Protein AF-A0A3D1N5X3-F1 (afdb_monomer)

Solvent-accessible surface area (backbone 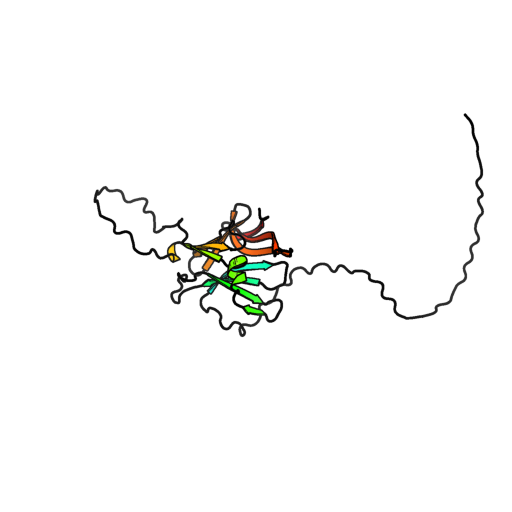atoms only — not comparable to full-atom values): 14858 Å² total; per-residue (Å²): 132,84,92,88,85,89,84,90,81,88,84,81,88,80,92,81,88,83,83,88,82,92,77,93,75,90,78,89,80,93,73,89,72,85,75,79,72,76,81,76,73,86,71,84,75,76,85,78,77,92,79,76,64,80,87,54,67,92,48,56,43,71,34,37,36,40,42,44,76,85,52,68,40,31,37,41,35,27,37,26,41,40,99,88,72,43,57,25,90,89,55,42,60,47,58,29,38,33,34,57,73,65,87,51,46,78,42,74,61,52,72,64,43,38,68,53,44,76,16,69,49,78,43,68,32,83,89,47,88,78,71,85,80,72,77,86,77,91,74,94,75,96,73,94,68,88,73,76,76,79,83,77,78,69,50,66,82,38,22,31,35,39,25,36,49,66,43,66,91,56,62,29,41,34,42,72,59,87,94,45,52,40,28,33,38,75,45,82,88,35,61,18,38,41,47,36,35,40,38,41,60,47,83,48,98,92,44,75,45,72,63,34,38,35,44,34,30,26,31,65,87,80,62,46,82,43,67,32,78,46,67,76,130

Radius of gyration: 32.37 Å; Cα contacts (8 Å, |Δi|>4): 355; chains: 1; bounding box: 48×58×120 Å

pLDDT: mean 74.4, std 23.3, range [35.66, 98.56]

Mean predicted aligned error: 16.13 Å

Nearest PDB structures (foldseek):
  1r9p-assembly1_A  TM=2.737E-01  e=3.078E+00  Haemophilus influenzae

Secondary structure (DSSP, 8-state):
------------------------------------PPPPP----PPPPTTS-TT--TTEEEEEEEEETTEEEEEEEEEEB-TTSSB-SS-SEEEEEE-TTTT--EEEPPHHHHHHTS-EEEEE-TT---S-------------------S---GGGT-EEEEETTEEEEEEEEEEETTEEEEEEEETTEEEEEEEEEEEEEEETTEEEEEEEEEEEEETTT--EEEEEE---

Structure (mmCIF, N/CA/C/O backbone):
data_AF-A0A3D1N5X3-F1
#
_entry.id   AF-A0A3D1N5X3-F1
#
loop_
_atom_site.group_PDB
_atom_site.id
_atom_site.type_symbol
_atom_site.label_atom_id
_atom_site.label_alt_id
_atom_site.label_comp_id
_atom_site.label_asym_id
_atom_site.label_entity_id
_atom_site.label_seq_id
_atom_site.pdbx_PDB_ins_code
_atom_site.Cartn_x
_atom_site.Cartn_y
_atom_site.Cartn_z
_atom_site.occupancy
_atom_site.B_iso_or_equiv
_atom_site.auth_seq_id
_atom_site.auth_comp_id
_atom_site.auth_asym_id
_atom_site.auth_atom_id
_atom_site.pdbx_PDB_model_num
ATOM 1 N N . MET A 1 1 ? -7.648 28.895 -76.133 1.00 36.69 1 MET A N 1
ATOM 2 C CA . MET A 1 1 ? -7.166 28.702 -77.516 1.00 36.69 1 MET A CA 1
ATOM 3 C C . MET A 1 1 ? -6.488 27.339 -77.589 1.00 36.69 1 MET A C 1
ATOM 5 O O . MET A 1 1 ? -5.589 27.124 -76.796 1.00 36.69 1 MET A O 1
ATOM 9 N N . LEU A 1 2 ? -7.012 26.465 -78.466 1.00 38.69 2 LEU A N 1
ATOM 10 C CA . LEU A 1 2 ? -6.364 25.403 -79.278 1.00 38.69 2 LEU A CA 1
ATOM 11 C C . LEU A 1 2 ? -5.393 24.417 -78.575 1.00 38.69 2 LEU A C 1
ATOM 13 O O . LEU A 1 2 ? -4.362 24.830 -78.066 1.00 38.69 2 LEU A O 1
ATOM 17 N N . LEU A 1 3 ? -5.775 23.134 -78.394 1.00 41.12 3 LEU A N 1
ATOM 18 C CA . LEU A 1 3 ? -5.588 21.960 -79.304 1.00 41.12 3 LEU A CA 1
ATOM 19 C C . LEU A 1 3 ? -4.092 21.610 -79.490 1.00 41.12 3 LEU A C 1
ATOM 21 O O . LEU A 1 3 ? -3.324 22.486 -79.849 1.00 41.12 3 LEU A O 1
ATOM 25 N N . GLN A 1 4 ? -3.578 20.395 -79.250 1.00 42.97 4 GLN A N 1
ATOM 26 C CA . GLN A 1 4 ? -3.820 19.059 -79.855 1.00 42.97 4 GLN A CA 1
ATOM 27 C C . GLN A 1 4 ? -3.105 17.998 -78.954 1.00 42.97 4 GLN A C 1
ATOM 29 O O . GLN A 1 4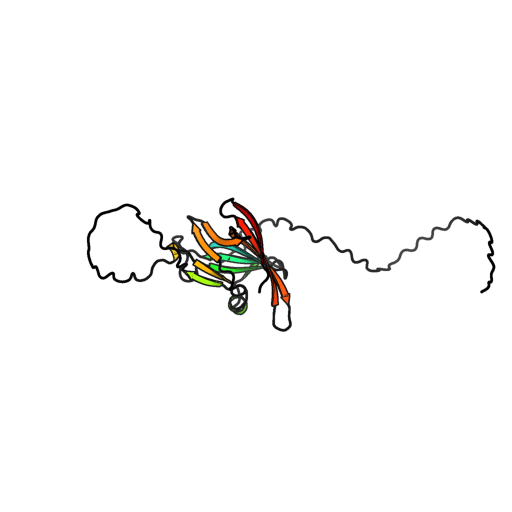 ? -2.228 18.379 -78.191 1.00 42.97 4 GLN A O 1
ATOM 34 N N . GLY A 1 5 ? -3.331 16.677 -78.913 1.00 38.16 5 GLY A N 1
ATOM 35 C CA . GLY A 1 5 ? -4.004 15.706 -79.781 1.00 38.16 5 GLY A CA 1
ATOM 36 C C . GLY A 1 5 ? -3.091 14.478 -80.037 1.00 38.16 5 GLY A C 1
ATOM 37 O O . GLY A 1 5 ? -2.009 14.646 -80.584 1.00 38.16 5 GLY A O 1
ATOM 38 N N . GLY A 1 6 ? -3.559 13.259 -79.704 1.00 40.16 6 GLY A N 1
ATOM 39 C CA . GLY A 1 6 ? -3.085 11.951 -80.228 1.00 40.16 6 GLY A CA 1
ATOM 40 C C . GLY A 1 6 ? -1.908 11.271 -79.490 1.00 40.16 6 GLY A C 1
ATOM 41 O O . GLY A 1 6 ? -1.041 11.945 -78.967 1.00 40.16 6 GLY A O 1
ATOM 42 N N . VAL A 1 7 ? -1.760 9.939 -79.395 1.00 45.56 7 VAL A N 1
ATOM 43 C CA . VAL A 1 7 ? -2.385 8.795 -80.087 1.00 45.56 7 VAL A CA 1
ATOM 44 C C . VAL A 1 7 ? -2.280 7.531 -79.208 1.00 45.56 7 VAL A C 1
ATOM 46 O O . VAL A 1 7 ? -1.244 7.249 -78.612 1.00 45.56 7 VAL A O 1
ATOM 49 N N . ILE A 1 8 ? -3.357 6.743 -79.194 1.00 45.91 8 ILE A N 1
ATOM 50 C CA . ILE A 1 8 ? -3.483 5.401 -78.607 1.00 45.91 8 ILE A CA 1
ATOM 51 C C . ILE A 1 8 ? -2.861 4.367 -79.560 1.00 45.91 8 ILE A C 1
ATOM 53 O O . ILE A 1 8 ? -3.202 4.348 -80.741 1.00 45.91 8 ILE A O 1
ATOM 57 N N . LYS A 1 9 ? -2.042 3.437 -79.055 1.00 50.53 9 LYS A N 1
ATOM 58 C CA . LYS A 1 9 ? -1.753 2.167 -79.744 1.00 50.53 9 LYS A CA 1
ATOM 59 C C . LYS A 1 9 ? -2.106 0.995 -78.830 1.00 50.53 9 LYS A C 1
ATOM 61 O O . LYS A 1 9 ? -1.448 0.760 -77.824 1.00 50.53 9 LYS A O 1
ATOM 66 N N . LYS A 1 10 ? -3.173 0.277 -79.192 1.00 48.22 10 LYS A N 1
ATOM 67 C CA . LYS A 1 10 ? -3.492 -1.064 -78.686 1.00 48.22 10 LYS A CA 1
ATOM 68 C C . LYS A 1 10 ? -2.637 -2.084 -79.443 1.00 48.22 10 LYS A C 1
ATOM 70 O O . LYS A 1 10 ? -2.553 -1.999 -80.664 1.00 48.22 10 LYS A O 1
ATOM 75 N N . ALA A 1 11 ? -2.089 -3.071 -78.743 1.00 51.97 11 ALA A N 1
ATOM 76 C CA . ALA A 1 11 ? -1.653 -4.328 -79.342 1.00 51.97 11 ALA A CA 1
ATOM 77 C C . ALA A 1 11 ? -1.950 -5.481 -78.375 1.00 51.97 11 ALA A C 1
ATOM 79 O O . ALA A 1 11 ? -1.622 -5.439 -77.192 1.00 51.97 11 ALA A O 1
ATOM 80 N N . THR A 1 12 ? -2.664 -6.460 -78.908 1.00 45.38 12 THR A N 1
ATOM 81 C CA . THR A 1 12 ? -3.311 -7.595 -78.256 1.00 45.38 12 THR A CA 1
ATOM 82 C C . THR A 1 12 ? -2.385 -8.806 -78.125 1.00 45.38 12 THR A C 1
ATOM 84 O O . THR A 1 12 ? -1.627 -9.111 -79.035 1.00 45.38 12 THR A O 1
ATOM 87 N N . CYS A 1 13 ? -2.558 -9.510 -77.001 1.00 35.94 13 CYS A N 1
ATOM 88 C CA . CYS A 1 13 ? -2.558 -10.964 -76.788 1.00 35.94 13 CYS A CA 1
ATOM 89 C C . CYS A 1 13 ? -1.527 -11.854 -77.517 1.00 35.94 13 CYS A C 1
ATOM 91 O O . CYS A 1 13 ? -1.608 -12.084 -78.721 1.00 35.94 13 CYS A O 1
ATOM 93 N N . ARG A 1 14 ? -0.703 -12.551 -76.724 1.00 50.34 14 ARG A N 1
ATOM 94 C CA . ARG A 1 14 ? -0.330 -13.943 -77.005 1.00 50.34 14 ARG A CA 1
ATOM 95 C C . ARG A 1 14 ? -0.235 -14.721 -75.696 1.00 50.34 14 ARG A C 1
ATOM 97 O O . ARG A 1 14 ? 0.615 -14.451 -74.855 1.00 50.34 14 ARG A O 1
ATOM 104 N N . VAL A 1 15 ? -1.162 -15.659 -75.537 1.00 46.03 15 VAL A N 1
ATOM 105 C CA . VAL A 1 15 ? -1.119 -16.732 -74.544 1.00 46.03 15 VAL A CA 1
ATOM 106 C C . VAL A 1 15 ? 0.051 -17.651 -74.894 1.00 46.03 15 VAL A C 1
ATOM 108 O O . VAL A 1 15 ? 0.164 -18.073 -76.045 1.00 46.03 15 VAL A O 1
ATOM 111 N N . TYR A 1 16 ? 0.889 -17.987 -73.915 1.00 42.28 16 TYR A N 1
ATOM 112 C CA . TYR A 1 16 ? 1.733 -19.177 -73.984 1.00 42.28 16 TYR A CA 1
ATOM 113 C C . TYR A 1 16 ? 1.910 -19.766 -72.583 1.00 42.28 16 TYR A C 1
ATOM 115 O O . TYR A 1 16 ? 2.516 -19.156 -71.706 1.00 42.28 16 TYR A O 1
ATOM 123 N N . VAL A 1 17 ? 1.330 -20.948 -72.392 1.00 47.66 17 VAL A N 1
ATOM 124 C CA . VAL A 1 17 ? 1.565 -21.843 -71.258 1.00 47.66 17 VAL A CA 1
ATOM 125 C C . VAL A 1 17 ? 2.641 -22.831 -71.698 1.00 47.66 17 VAL A C 1
ATOM 127 O O . VAL A 1 17 ? 2.477 -23.462 -72.743 1.00 47.66 17 VAL A O 1
ATOM 130 N N . PRO A 1 18 ? 3.697 -23.023 -70.899 1.00 50.47 18 PRO A N 1
ATOM 131 C CA . PRO A 1 18 ? 4.231 -24.366 -70.760 1.00 50.47 18 PRO A CA 1
ATOM 132 C C . PRO A 1 18 ? 4.341 -24.777 -69.291 1.00 50.47 18 PRO A C 1
ATOM 134 O O . PRO A 1 18 ? 4.729 -24.011 -68.410 1.00 50.47 18 PRO A O 1
ATOM 137 N N . ALA A 1 19 ? 3.947 -26.024 -69.062 1.00 46.47 19 ALA A N 1
ATOM 138 C CA . ALA A 1 19 ? 3.983 -26.722 -67.795 1.00 46.47 19 ALA A CA 1
ATOM 139 C C . ALA A 1 19 ? 5.402 -27.181 -67.410 1.00 46.47 19 ALA A C 1
ATOM 141 O O . ALA A 1 19 ? 6.241 -27.415 -68.275 1.00 46.47 19 ALA A O 1
ATOM 142 N N . LEU A 1 20 ? 5.553 -27.430 -66.102 1.00 42.16 20 LEU A N 1
ATOM 143 C CA . LEU A 1 20 ? 6.507 -28.328 -65.432 1.00 42.16 20 LEU A CA 1
ATOM 144 C C . LEU A 1 20 ? 8.002 -27.962 -65.450 1.00 42.16 20 LEU A C 1
ATOM 146 O O . LEU A 1 20 ? 8.705 -28.195 -66.422 1.00 42.16 20 LEU A O 1
ATOM 150 N N . LEU A 1 21 ? 8.519 -27.610 -64.267 1.00 40.44 21 LEU A N 1
ATOM 151 C CA . LEU A 1 21 ? 9.488 -28.468 -63.574 1.00 40.44 21 LEU A CA 1
ATOM 152 C C . LEU A 1 21 ? 9.524 -28.113 -62.078 1.00 40.44 21 LEU A C 1
ATOM 154 O O . LEU A 1 21 ? 9.834 -26.986 -61.698 1.00 40.44 21 LEU A O 1
ATOM 158 N N . ALA A 1 22 ? 9.189 -29.081 -61.227 1.00 48.88 22 ALA A N 1
ATOM 159 C CA . ALA A 1 22 ? 9.410 -28.988 -59.792 1.00 48.88 22 ALA A CA 1
ATOM 160 C C . ALA A 1 22 ? 10.896 -29.239 -59.504 1.00 48.88 22 ALA A C 1
ATOM 162 O O . ALA A 1 22 ? 11.411 -30.311 -59.816 1.00 48.88 22 ALA A O 1
ATOM 163 N N . ALA A 1 23 ? 11.570 -28.266 -58.891 1.00 49.56 23 ALA A N 1
ATOM 164 C CA . ALA A 1 23 ? 12.898 -28.437 -58.318 1.00 49.56 23 ALA A CA 1
ATOM 165 C C . ALA A 1 23 ? 12.853 -28.010 -56.846 1.00 49.56 23 ALA A C 1
ATOM 167 O O . ALA A 1 23 ? 12.700 -26.835 -56.517 1.00 49.56 23 ALA A O 1
ATOM 168 N N . LEU A 1 24 ? 12.938 -29.008 -55.967 1.00 49.03 24 LEU A N 1
ATOM 169 C CA . LEU A 1 24 ? 13.150 -28.857 -54.533 1.00 49.03 24 LEU A CA 1
ATOM 170 C C . LEU A 1 24 ? 14.557 -28.307 -54.287 1.00 49.03 24 LEU A C 1
ATOM 172 O O . LEU A 1 24 ? 15.536 -28.987 -54.581 1.00 49.03 24 LEU A O 1
ATOM 176 N N . LEU A 1 25 ? 14.649 -27.121 -53.688 1.00 46.38 25 LEU A N 1
ATOM 177 C CA . LEU A 1 25 ? 15.868 -26.606 -53.066 1.00 46.38 25 LEU A CA 1
ATOM 178 C C . LEU A 1 25 ? 15.500 -25.969 -51.723 1.00 46.38 25 LEU A C 1
ATOM 180 O O . LEU A 1 25 ? 15.022 -24.840 -51.642 1.00 46.38 25 LEU A O 1
ATOM 184 N N . SER A 1 26 ? 15.718 -26.741 -50.660 1.00 48.41 26 SER A N 1
ATOM 185 C CA . SER A 1 26 ? 15.920 -26.221 -49.311 1.00 48.41 26 SER A CA 1
ATOM 186 C C . SER A 1 26 ? 17.195 -25.381 -49.292 1.00 48.41 26 SER A C 1
ATOM 188 O O . SER A 1 26 ? 18.206 -25.840 -49.807 1.00 48.41 26 SER A O 1
ATOM 190 N N . PHE A 1 27 ? 17.159 -24.188 -48.698 1.00 42.03 27 PHE A N 1
ATOM 191 C CA . PHE A 1 27 ? 17.983 -23.800 -47.543 1.00 42.03 27 PHE A CA 1
ATOM 192 C C . PHE A 1 27 ? 17.711 -22.337 -47.154 1.00 42.03 27 PHE A C 1
ATOM 194 O O . PHE A 1 27 ? 17.801 -21.428 -47.968 1.00 42.03 27 PHE A O 1
ATOM 201 N N . ALA A 1 28 ? 17.389 -22.16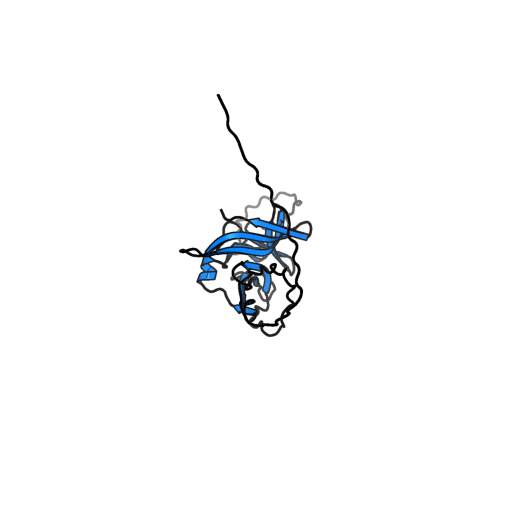8 -45.868 1.00 51.25 28 ALA A N 1
ATOM 202 C CA . ALA A 1 28 ? 17.829 -21.101 -44.969 1.00 51.25 28 ALA A CA 1
ATOM 203 C C . ALA A 1 28 ? 17.877 -19.650 -45.493 1.00 51.25 28 ALA A C 1
ATOM 205 O O . ALA A 1 28 ? 18.808 -19.235 -46.174 1.00 51.25 28 ALA A O 1
ATOM 206 N N . GLY A 1 29 ? 16.948 -18.825 -45.005 1.00 40.09 29 GLY A N 1
ATOM 207 C CA . GLY A 1 29 ? 17.004 -17.374 -45.173 1.00 40.09 29 GLY A CA 1
ATOM 208 C C . GLY A 1 29 ? 15.999 -16.664 -44.280 1.00 40.09 29 GLY A C 1
ATOM 209 O O . GLY A 1 29 ? 14.929 -16.269 -44.723 1.00 40.09 29 GLY A O 1
ATOM 210 N N . CYS A 1 30 ? 16.343 -16.563 -42.999 1.00 45.56 30 CYS A N 1
ATOM 211 C CA . CYS A 1 30 ? 15.597 -15.878 -41.953 1.00 45.56 30 CYS A CA 1
ATOM 212 C C . CYS A 1 30 ? 15.444 -14.381 -42.292 1.00 45.56 30 CYS A C 1
ATOM 214 O O . CYS A 1 30 ? 16.425 -13.641 -42.250 1.00 45.56 30 CYS A O 1
ATOM 216 N N . ALA A 1 31 ? 14.230 -13.927 -42.605 1.00 46.59 31 ALA A N 1
ATOM 217 C CA . ALA A 1 31 ? 13.881 -12.510 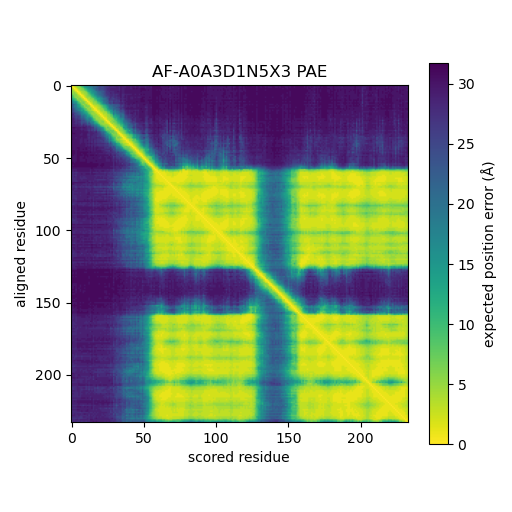-42.632 1.00 46.59 31 ALA A CA 1
ATOM 218 C C . ALA A 1 31 ? 12.744 -12.274 -41.634 1.00 46.59 31 ALA A C 1
ATOM 220 O O . ALA A 1 31 ? 11.639 -12.798 -41.762 1.00 46.59 31 ALA A O 1
ATOM 221 N N . TYR A 1 32 ? 13.100 -11.528 -40.594 1.00 44.50 32 TYR A N 1
ATOM 222 C CA . TYR A 1 32 ? 12.330 -11.189 -39.410 1.00 44.50 32 TYR A CA 1
ATOM 223 C C . TYR A 1 32 ? 10.936 -10.638 -39.738 1.00 44.50 32 TYR A C 1
ATOM 225 O O . TYR A 1 32 ? 10.778 -9.474 -40.097 1.00 44.50 32 TYR A O 1
ATOM 233 N N . LEU A 1 33 ? 9.913 -11.455 -39.503 1.00 48.12 33 LEU A N 1
ATOM 234 C CA . LEU A 1 33 ? 8.579 -10.977 -39.162 1.00 48.12 33 LEU A CA 1
ATOM 235 C C . LEU A 1 33 ? 8.495 -10.965 -37.638 1.00 48.12 33 LEU A C 1
ATOM 237 O O . LEU A 1 33 ? 8.461 -12.014 -36.993 1.00 48.12 33 LEU A O 1
ATOM 241 N N . THR A 1 34 ? 8.507 -9.771 -37.053 1.00 41.16 34 THR A N 1
ATOM 242 C CA . THR A 1 34 ? 8.214 -9.549 -35.637 1.00 41.16 34 THR A CA 1
ATOM 243 C C . THR A 1 34 ? 6.783 -9.988 -35.355 1.00 41.16 34 THR A C 1
ATOM 245 O O . THR A 1 34 ? 5.820 -9.237 -35.490 1.00 41.16 34 THR A O 1
ATOM 248 N N . LYS A 1 35 ? 6.651 -11.248 -34.952 1.00 37.69 35 LYS A N 1
ATOM 249 C CA . LYS A 1 35 ? 5.474 -11.789 -34.290 1.00 37.69 35 LYS A CA 1
ATOM 250 C C . LYS A 1 35 ? 5.294 -11.018 -32.981 1.00 37.69 35 LYS A C 1
ATOM 252 O O . LYS A 1 35 ? 5.976 -11.284 -31.996 1.00 37.69 35 LYS A O 1
ATOM 257 N N . ILE A 1 36 ? 4.415 -10.021 -32.986 1.00 47.00 36 ILE A N 1
ATOM 258 C CA . ILE A 1 36 ? 3.878 -9.450 -31.752 1.00 47.00 36 ILE A CA 1
ATOM 259 C C . ILE A 1 36 ? 2.968 -10.533 -31.181 1.00 47.00 36 ILE A C 1
ATOM 261 O O . ILE A 1 36 ? 1.854 -10.736 -31.662 1.00 47.00 36 ILE A O 1
ATOM 265 N N . GLU A 1 37 ? 3.470 -11.295 -30.215 1.00 47.22 37 GLU A N 1
ATOM 266 C CA . GLU A 1 37 ? 2.613 -12.193 -29.453 1.00 47.22 37 GLU A CA 1
ATOM 267 C C . GLU A 1 37 ? 1.700 -11.350 -28.548 1.00 47.22 37 GLU A C 1
ATOM 269 O O . GLU A 1 37 ? 2.168 -10.384 -27.934 1.00 47.22 37 GLU A O 1
ATOM 274 N N . PRO A 1 38 ? 0.393 -11.656 -28.476 1.00 44.06 38 PRO A N 1
ATOM 275 C CA . PRO A 1 38 ? -0.491 -10.998 -27.528 1.00 44.06 38 PRO A CA 1
ATOM 276 C C . PRO A 1 38 ? 0.034 -11.245 -26.112 1.00 44.06 38 PRO A C 1
ATOM 278 O O . PRO A 1 38 ? 0.336 -12.383 -25.752 1.00 44.06 38 PRO A O 1
ATOM 281 N N . VAL A 1 39 ? 0.146 -10.176 -25.315 1.00 63.16 39 VAL A N 1
ATOM 282 C CA . VAL A 1 39 ? 0.463 -10.258 -23.882 1.00 63.16 39 VAL A CA 1
ATOM 283 C C . VAL A 1 39 ? -0.451 -11.320 -23.261 1.00 63.16 39 VAL A C 1
ATOM 285 O O . VAL A 1 39 ? -1.673 -11.158 -23.341 1.00 63.16 39 VAL A O 1
ATOM 288 N N . PRO A 1 40 ? 0.081 -12.409 -22.677 1.00 49.97 40 PRO A N 1
ATOM 289 C CA . PRO A 1 40 ? -0.771 -13.403 -22.052 1.00 49.97 40 PRO A CA 1
ATOM 290 C C . PRO A 1 40 ? -1.531 -12.731 -20.905 1.00 49.97 40 PRO A C 1
ATOM 292 O O . PRO A 1 40 ? -0.933 -12.091 -20.036 1.00 49.97 40 PRO A O 1
ATOM 295 N N . ALA A 1 41 ? -2.860 -12.858 -20.919 1.00 45.22 41 ALA A N 1
ATOM 296 C CA . ALA A 1 41 ? -3.702 -12.545 -19.768 1.00 45.22 41 ALA A CA 1
ATOM 297 C C . ALA A 1 41 ? -3.119 -13.227 -18.513 1.00 45.22 41 ALA A C 1
ATOM 299 O O . ALA A 1 41 ? -2.561 -14.322 -18.640 1.00 45.22 41 ALA A O 1
ATOM 300 N N . PRO A 1 42 ? -3.200 -12.611 -17.317 1.00 50.44 42 PRO A N 1
ATOM 301 C CA . PRO A 1 42 ? -2.511 -13.119 -16.140 1.00 50.44 42 PRO A CA 1
ATOM 302 C C . PRO A 1 42 ? -3.000 -14.531 -15.826 1.00 50.44 42 PRO A C 1
ATOM 304 O O . PRO A 1 42 ? -4.135 -14.740 -15.394 1.00 50.44 42 PRO A O 1
ATOM 307 N N . VAL A 1 43 ? -2.118 -15.499 -16.063 1.00 42.81 43 VAL A N 1
ATOM 308 C CA . VAL A 1 43 ? -2.271 -16.867 -15.593 1.00 42.81 43 VAL A CA 1
ATOM 309 C C . VAL A 1 43 ? -2.396 -16.830 -14.076 1.00 42.81 43 VAL A C 1
ATOM 311 O O . VAL A 1 43 ? -1.558 -16.263 -13.374 1.00 42.81 43 VAL A O 1
ATOM 314 N N . SER A 1 44 ? -3.493 -17.410 -13.593 1.00 44.50 44 SER A N 1
ATOM 315 C CA . SER A 1 44 ? -3.733 -17.726 -12.191 1.00 44.50 44 SER A CA 1
ATOM 316 C C . SER A 1 44 ? -2.520 -18.486 -11.649 1.00 44.50 44 SER A C 1
ATOM 318 O O . SER A 1 44 ? -2.300 -19.648 -11.984 1.00 44.50 44 SER A O 1
ATOM 320 N N . ALA A 1 45 ? -1.679 -17.793 -10.882 1.00 42.69 45 ALA A N 1
ATOM 321 C CA . ALA A 1 45 ? -0.510 -18.381 -10.255 1.00 42.69 45 ALA A CA 1
ATOM 322 C C . ALA A 1 45 ? -0.966 -19.191 -9.037 1.00 42.69 45 ALA A C 1
ATOM 324 O O . ALA A 1 45 ? -1.384 -18.643 -8.015 1.00 42.69 45 ALA A O 1
ATOM 325 N N . SER A 1 46 ? -0.893 -20.511 -9.175 1.00 35.66 46 SER A N 1
ATOM 326 C CA . SER A 1 46 ? -0.956 -21.481 -8.089 1.00 35.66 46 SER A CA 1
ATOM 327 C C . SER A 1 46 ? 0.015 -21.107 -6.963 1.00 35.66 46 SER A C 1
ATOM 329 O O . SER A 1 46 ? 1.188 -20.825 -7.206 1.00 35.66 46 SER A O 1
ATOM 331 N N . VAL A 1 47 ? -0.496 -21.122 -5.732 1.00 39.62 47 VAL A N 1
ATOM 332 C CA . VAL A 1 47 ? 0.230 -20.848 -4.483 1.00 39.62 47 VAL A CA 1
ATOM 333 C C . VAL A 1 47 ? 1.443 -21.788 -4.354 1.00 39.62 47 VAL A C 1
ATOM 335 O O . VAL A 1 47 ? 1.238 -23.001 -4.371 1.00 39.62 47 VAL A O 1
ATOM 338 N N . PRO A 1 48 ? 2.684 -21.283 -4.203 1.00 43.09 48 PRO A N 1
ATOM 339 C CA . PRO A 1 48 ? 3.847 -22.137 -4.001 1.00 43.09 48 PRO A CA 1
ATOM 340 C C . PRO A 1 48 ? 3.977 -22.615 -2.545 1.00 43.09 48 PRO A C 1
ATOM 342 O O . PRO A 1 48 ? 3.505 -21.980 -1.597 1.00 43.09 48 PRO A O 1
ATOM 345 N N . ASP A 1 49 ? 4.642 -23.761 -2.405 1.00 38.31 49 ASP A N 1
ATOM 346 C CA . ASP A 1 49 ? 4.730 -24.608 -1.219 1.00 38.31 49 ASP A CA 1
ATOM 347 C C . ASP A 1 49 ? 5.255 -23.950 0.070 1.00 38.31 49 ASP A C 1
ATOM 349 O O . ASP A 1 49 ? 6.210 -23.172 0.120 1.00 38.31 49 ASP A O 1
ATOM 353 N N . LYS A 1 50 ? 4.644 -24.387 1.175 1.00 47.66 50 LYS A N 1
ATOM 354 C CA . LYS A 1 50 ? 4.661 -23.841 2.544 1.00 47.66 50 LYS A CA 1
ATOM 355 C C . LYS A 1 50 ? 6.012 -23.860 3.292 1.00 47.66 50 LYS A C 1
ATOM 357 O O . LYS A 1 50 ? 6.029 -23.535 4.477 1.00 47.66 50 LYS A O 1
ATOM 362 N N . LYS A 1 51 ? 7.137 -24.255 2.678 1.00 36.78 51 LYS A N 1
ATOM 363 C CA . LYS A 1 51 ? 8.372 -24.617 3.421 1.00 36.78 51 LYS A CA 1
ATOM 364 C C . LYS A 1 51 ? 9.582 -23.680 3.247 1.00 36.78 51 LYS A C 1
ATOM 366 O O . LYS A 1 51 ? 10.521 -23.793 4.025 1.00 36.78 51 LYS A O 1
ATOM 371 N N . ALA A 1 52 ? 9.551 -22.699 2.342 1.00 39.25 52 ALA A N 1
ATOM 372 C CA . ALA A 1 52 ? 10.657 -21.736 2.163 1.00 39.25 52 ALA A CA 1
ATOM 373 C C . ALA A 1 52 ? 10.408 -20.334 2.779 1.00 39.25 52 ALA A C 1
ATOM 375 O O . ALA A 1 52 ? 11.187 -19.408 2.573 1.00 39.25 52 ALA A O 1
ATOM 376 N N . ALA A 1 53 ? 9.339 -20.163 3.568 1.00 42.25 53 ALA A N 1
ATOM 377 C CA . ALA A 1 53 ? 8.938 -18.888 4.181 1.00 42.25 53 ALA A CA 1
ATOM 378 C C . ALA A 1 53 ? 9.377 -18.738 5.658 1.00 42.25 53 ALA A C 1
ATOM 380 O O . ALA A 1 53 ? 8.589 -18.342 6.514 1.00 42.25 53 ALA A O 1
ATOM 381 N N . ILE A 1 54 ? 10.623 -19.068 5.997 1.00 43.25 54 ILE A N 1
ATOM 382 C CA . ILE A 1 54 ? 11.157 -18.980 7.370 1.00 43.25 54 ILE A CA 1
ATOM 383 C C . ILE A 1 54 ? 12.305 -17.957 7.323 1.00 43.25 54 ILE A C 1
ATOM 385 O O . ILE A 1 54 ? 13.330 -18.235 6.724 1.00 43.25 54 IL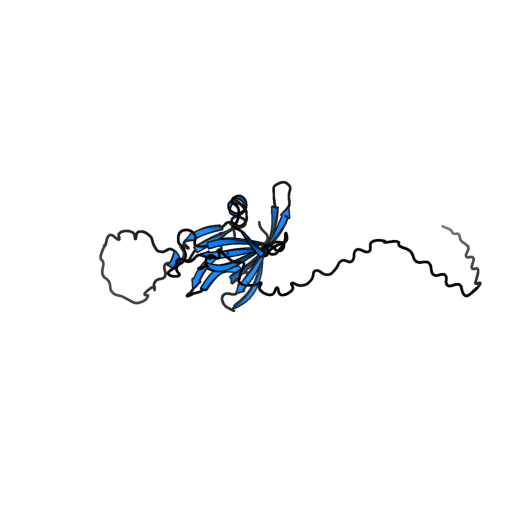E A O 1
ATOM 389 N N . ALA A 1 55 ? 12.223 -16.728 7.834 1.00 41.50 55 ALA A N 1
ATOM 390 C CA . ALA A 1 55 ? 11.460 -16.209 8.960 1.00 41.50 55 ALA A CA 1
ATOM 391 C C . ALA A 1 55 ? 10.221 -15.397 8.547 1.00 41.50 55 ALA A C 1
ATOM 393 O O . ALA A 1 55 ? 10.262 -14.172 8.420 1.00 41.50 55 ALA A O 1
ATOM 394 N N . ALA A 1 56 ? 9.086 -16.075 8.378 1.00 46.56 56 ALA A N 1
ATOM 395 C CA . ALA A 1 56 ? 7.793 -15.428 8.504 1.00 46.56 56 ALA A CA 1
ATOM 396 C C . ALA A 1 56 ? 7.726 -14.761 9.880 1.00 46.56 56 ALA A C 1
ATOM 398 O O . ALA A 1 56 ? 7.952 -15.407 10.908 1.00 46.56 56 ALA A O 1
ATOM 399 N N . HIS A 1 57 ? 7.389 -13.477 9.906 1.00 54.72 57 HIS A N 1
ATOM 400 C CA . HIS A 1 57 ? 6.761 -12.910 11.082 1.00 54.72 57 HIS A CA 1
ATOM 401 C C . HIS A 1 57 ? 5.526 -13.780 11.343 1.00 54.72 57 HIS A C 1
ATOM 403 O O . HIS A 1 57 ? 4.533 -13.673 10.634 1.00 54.72 57 HIS A O 1
ATOM 409 N N . LYS A 1 58 ? 5.607 -14.721 12.294 1.00 64.88 58 LYS A N 1
ATOM 410 C CA . LYS A 1 58 ? 4.537 -15.705 12.553 1.00 64.88 58 LYS A CA 1
ATOM 411 C C . LYS A 1 58 ? 3.213 -15.051 12.967 1.00 64.88 58 LYS A C 1
ATOM 413 O O . LYS A 1 58 ? 2.215 -15.743 13.098 1.00 64.88 58 LYS A O 1
ATOM 418 N N . ASN A 1 59 ? 3.227 -13.737 13.162 1.00 86.88 59 ASN A N 1
ATOM 419 C CA . ASN A 1 59 ? 2.127 -12.938 13.646 1.00 86.88 59 ASN A CA 1
ATOM 420 C C . ASN A 1 59 ? 1.930 -11.688 12.775 1.00 86.88 59 ASN A C 1
ATOM 422 O O . ASN A 1 59 ? 1.932 -10.559 13.269 1.00 86.88 59 ASN A O 1
ATOM 426 N N . THR A 1 60 ? 1.854 -11.882 11.457 1.00 92.62 60 THR A N 1
ATOM 427 C CA . THR A 1 60 ? 1.467 -10.818 10.529 1.00 92.62 60 THR A CA 1
ATOM 428 C C . THR A 1 60 ? 0.166 -11.116 9.808 1.00 92.62 60 THR A C 1
ATOM 430 O O . THR A 1 60 ? -0.161 -12.269 9.532 1.00 92.62 60 THR A O 1
ATOM 433 N N . LEU A 1 61 ? -0.559 -10.049 9.471 1.00 93.94 61 LEU A N 1
ATOM 434 C CA . LEU A 1 61 ? -1.765 -10.098 8.650 1.00 93.94 61 LEU A CA 1
ATOM 435 C C . LEU A 1 61 ? -1.574 -9.251 7.386 1.00 93.94 61 LEU A C 1
ATOM 437 O O . LEU A 1 61 ? -1.114 -8.114 7.499 1.00 93.94 61 LEU A O 1
ATOM 441 N N . PRO A 1 62 ? -1.912 -9.762 6.191 1.00 95.69 62 PRO A N 1
ATOM 442 C CA . PRO A 1 62 ? -1.701 -9.034 4.944 1.00 95.69 62 PRO A CA 1
ATOM 443 C C . PRO A 1 62 ? -2.575 -7.777 4.877 1.00 95.69 62 PRO A C 1
ATOM 445 O O . PRO A 1 62 ? -3.746 -7.812 5.250 1.00 95.69 62 PRO A O 1
ATOM 448 N N . LEU A 1 63 ? -2.013 -6.676 4.370 1.00 96.25 63 LEU A N 1
ATOM 449 C CA . LEU A 1 63 ? -2.745 -5.427 4.130 1.00 96.25 63 LEU A CA 1
ATOM 450 C C . LEU A 1 63 ? -2.984 -5.207 2.643 1.00 96.25 63 LEU A C 1
ATOM 452 O O . LEU A 1 63 ? -4.123 -5.160 2.197 1.00 96.25 63 LEU A O 1
ATOM 456 N N . PHE A 1 64 ? -1.901 -5.041 1.888 1.00 98.12 64 PHE A N 1
ATOM 457 C CA . PHE A 1 64 ? -1.927 -4.798 0.452 1.00 98.12 64 PHE A CA 1
ATOM 458 C C . PHE A 1 64 ? -0.557 -5.100 -0.155 1.00 98.12 64 PHE A C 1
ATOM 460 O O . PHE A 1 64 ? 0.438 -5.299 0.549 1.00 98.12 64 PHE A O 1
ATOM 467 N N . VAL A 1 65 ? -0.499 -5.099 -1.483 1.00 98.44 65 VAL A N 1
ATOM 468 C CA . VAL A 1 65 ? 0.741 -5.300 -2.235 1.00 98.44 65 VAL A CA 1
ATOM 469 C C . VAL A 1 65 ? 0.993 -4.189 -3.248 1.00 98.44 65 VAL A C 1
ATOM 471 O O . VAL A 1 65 ? 0.068 -3.498 -3.679 1.00 98.44 65 VAL A O 1
ATOM 474 N N . ILE A 1 66 ? 2.252 -4.036 -3.654 1.00 97.94 66 ILE A N 1
ATOM 475 C CA . ILE A 1 66 ? 2.656 -3.175 -4.764 1.00 97.94 66 ILE A CA 1
ATOM 476 C C . ILE A 1 66 ? 3.319 -4.017 -5.853 1.00 97.94 66 ILE A C 1
ATOM 478 O O . ILE A 1 66 ? 4.376 -4.616 -5.645 1.00 97.94 66 ILE A O 1
ATOM 482 N N . GLU A 1 67 ? 2.717 -3.980 -7.036 1.00 98.12 67 GLU A N 1
ATOM 483 C CA . GLU A 1 67 ? 3.260 -4.482 -8.296 1.00 98.12 67 GLU A CA 1
ATOM 484 C C . GLU A 1 67 ? 3.796 -3.326 -9.145 1.00 98.12 67 GLU A C 1
ATOM 486 O O . GLU A 1 67 ? 3.456 -2.154 -8.945 1.00 98.12 67 GLU A O 1
ATOM 491 N N . ARG A 1 68 ? 4.666 -3.647 -10.106 1.00 95.56 68 ARG A N 1
ATOM 492 C CA . ARG A 1 68 ? 5.316 -2.659 -10.973 1.00 95.56 68 ARG A CA 1
ATOM 493 C C . ARG A 1 68 ? 5.478 -3.196 -12.384 1.00 95.56 68 ARG A C 1
ATOM 495 O O . ARG A 1 68 ? 5.626 -4.395 -12.575 1.00 95.56 68 ARG A O 1
ATOM 502 N N . ASN A 1 69 ? 5.623 -2.297 -13.350 1.00 96.44 69 ASN A N 1
ATOM 503 C CA . ASN A 1 69 ? 5.946 -2.651 -14.736 1.00 96.44 69 ASN A CA 1
ATOM 504 C C . ASN A 1 69 ? 7.395 -3.139 -14.963 1.00 96.44 69 ASN A C 1
ATOM 506 O O . ASN A 1 69 ? 7.770 -3.407 -16.099 1.00 96.44 69 ASN A O 1
ATOM 510 N N . LYS A 1 70 ? 8.235 -3.205 -13.920 1.00 92.69 70 LYS A N 1
ATOM 511 C CA . LYS A 1 70 ? 9.666 -3.538 -14.054 1.00 92.69 70 LYS A CA 1
ATOM 512 C C . LYS A 1 70 ? 9.951 -5.038 -14.076 1.00 92.69 70 LYS A C 1
ATOM 514 O O . LYS A 1 70 ? 10.857 -5.472 -14.774 1.00 92.69 70 LYS A O 1
ATOM 519 N N . ASN A 1 71 ? 9.251 -5.804 -13.245 1.00 95.38 71 ASN A N 1
ATOM 520 C CA . ASN A 1 71 ? 9.374 -7.256 -13.133 1.00 95.38 71 ASN A CA 1
ATOM 521 C C . ASN A 1 71 ? 8.238 -7.803 -12.261 1.00 95.38 71 ASN A C 1
ATOM 523 O O . ASN A 1 71 ? 7.491 -7.039 -11.651 1.00 95.38 71 ASN A O 1
ATOM 527 N N . ALA A 1 72 ? 8.160 -9.130 -12.168 1.00 96.94 72 ALA A N 1
ATOM 528 C CA . ALA A 1 72 ? 7.157 -9.831 -11.375 1.00 96.94 72 ALA A CA 1
ATOM 529 C C . ALA A 1 72 ? 7.357 -9.723 -9.849 1.00 96.94 72 ALA A C 1
ATOM 531 O O . ALA A 1 72 ? 6.510 -10.206 -9.108 1.00 96.94 72 ALA A O 1
ATOM 532 N N . ASN A 1 73 ? 8.447 -9.122 -9.346 1.00 97.50 73 ASN A N 1
ATOM 533 C CA . ASN A 1 73 ? 8.652 -9.009 -7.899 1.00 97.50 73 ASN A CA 1
ATOM 534 C C . ASN A 1 73 ? 7.616 -8.070 -7.278 1.00 97.50 73 ASN A C 1
ATOM 536 O O . ASN A 1 73 ? 7.377 -6.964 -7.773 1.00 97.50 73 ASN A O 1
ATOM 540 N N . VAL A 1 74 ? 7.085 -8.480 -6.133 1.00 98.19 74 VAL A N 1
ATOM 541 C CA . VAL A 1 74 ? 5.986 -7.796 -5.449 1.00 98.19 74 VAL A CA 1
ATOM 542 C C . VAL A 1 74 ? 6.473 -7.278 -4.103 1.00 98.19 74 VAL A C 1
ATOM 544 O O . VAL A 1 74 ? 7.174 -7.989 -3.384 1.00 98.19 74 VAL A O 1
ATOM 547 N N . VAL A 1 75 ? 6.108 -6.047 -3.740 1.00 98.12 75 VAL A N 1
ATOM 548 C CA . VAL A 1 75 ? 6.270 -5.579 -2.354 1.00 98.12 75 VAL A CA 1
ATOM 549 C C . VAL A 1 75 ? 5.021 -5.941 -1.579 1.00 98.12 75 VAL A C 1
ATOM 551 O O . VAL A 1 75 ? 3.928 -5.526 -1.952 1.00 98.12 75 VAL A O 1
ATOM 554 N N . HIS A 1 76 ? 5.186 -6.663 -0.486 1.00 98.38 76 HIS A N 1
ATOM 555 C CA . HIS A 1 76 ? 4.121 -6.966 0.452 1.00 98.38 76 HIS A CA 1
ATOM 556 C C . HIS A 1 76 ? 4.176 -6.015 1.638 1.00 98.38 76 HIS A C 1
ATOM 558 O O . HIS A 1 76 ? 5.261 -5.688 2.128 1.00 98.38 76 HIS A O 1
ATOM 564 N N . TYR A 1 77 ? 2.996 -5.606 2.092 1.00 97.75 77 TYR A N 1
ATOM 565 C CA . TYR A 1 77 ? 2.792 -4.865 3.324 1.00 97.75 77 TYR A CA 1
ATOM 566 C C . TYR A 1 77 ? 1.898 -5.694 4.225 1.00 97.75 77 TYR A C 1
ATOM 568 O O . TYR A 1 77 ? 0.738 -5.942 3.889 1.00 97.75 77 TYR A O 1
ATOM 576 N N . ASP A 1 78 ? 2.425 -6.069 5.383 1.00 96.75 78 ASP A N 1
ATOM 577 C CA . ASP A 1 78 ? 1.659 -6.792 6.384 1.00 96.75 78 ASP A CA 1
ATOM 578 C C . ASP A 1 78 ? 1.606 -5.989 7.686 1.00 96.75 78 ASP A C 1
ATOM 580 O O . ASP A 1 78 ? 2.589 -5.369 8.098 1.00 96.75 78 ASP A O 1
ATOM 584 N N . ALA A 1 79 ? 0.464 -6.035 8.364 1.00 94.56 79 ALA A N 1
ATOM 585 C CA . ALA A 1 79 ? 0.325 -5.584 9.735 1.00 94.56 79 ALA A CA 1
ATOM 586 C C . ALA A 1 79 ? 1.098 -6.525 10.658 1.00 94.56 79 ALA A C 1
ATOM 588 O O . ALA A 1 79 ? 0.931 -7.740 10.590 1.00 94.56 79 ALA A O 1
ATOM 589 N N . ASN A 1 80 ? 1.936 -5.964 11.520 1.00 93.56 80 ASN A N 1
ATOM 590 C CA . ASN A 1 80 ? 2.769 -6.701 12.459 1.00 93.56 80 ASN A CA 1
ATOM 591 C C . ASN A 1 80 ? 2.121 -6.672 13.842 1.00 93.56 80 ASN A C 1
ATOM 593 O O . ASN A 1 80 ? 1.875 -5.594 14.393 1.00 93.56 80 ASN A O 1
ATOM 597 N N . LEU A 1 81 ? 1.838 -7.850 14.391 1.00 89.50 81 LEU A N 1
ATOM 598 C CA . LEU A 1 81 ? 1.104 -8.002 15.638 1.00 89.50 81 LEU A CA 1
ATOM 599 C C . LEU A 1 81 ? 2.014 -8.447 16.789 1.00 89.50 81 LEU A C 1
ATOM 601 O O . LEU A 1 81 ? 2.962 -9.218 16.616 1.00 89.50 81 LEU A O 1
ATOM 605 N N . THR A 1 82 ? 1.696 -7.995 17.996 1.00 88.31 82 THR A N 1
ATOM 606 C CA . THR A 1 82 ? 2.236 -8.517 19.256 1.00 88.31 82 THR A CA 1
ATOM 607 C C . THR A 1 82 ? 1.594 -9.859 19.599 1.00 88.31 82 THR A C 1
ATOM 609 O O . THR A 1 82 ? 0.539 -10.201 19.072 1.00 88.31 82 THR A O 1
ATOM 612 N N . ALA A 1 83 ? 2.228 -10.647 20.471 1.00 87.38 83 ALA A N 1
ATOM 613 C CA . ALA A 1 83 ? 1.778 -12.007 20.795 1.00 87.38 83 ALA A CA 1
ATOM 614 C C . ALA A 1 83 ? 0.330 -12.090 21.330 1.00 87.38 83 ALA A C 1
ATOM 616 O O . ALA A 1 83 ? -0.314 -13.119 21.171 1.00 87.38 83 ALA A O 1
ATOM 617 N N . ASP A 1 84 ? -0.188 -11.008 21.914 1.00 84.56 84 ASP A N 1
ATOM 618 C CA . ASP A 1 84 ? -1.574 -10.830 22.371 1.00 84.56 84 ASP A CA 1
ATOM 619 C C . ASP A 1 84 ? -2.541 -10.364 21.259 1.00 84.56 84 ASP A C 1
ATOM 621 O O . ASP A 1 84 ? -3.686 -10.014 21.529 1.00 84.56 84 ASP A O 1
ATOM 625 N N . GLY A 1 85 ? -2.094 -10.336 20.001 1.00 83.81 85 GLY A N 1
ATOM 626 C CA . GLY A 1 85 ? -2.916 -10.015 18.833 1.00 83.81 85 GLY A CA 1
ATOM 627 C C . GLY A 1 85 ? -3.164 -8.521 18.610 1.00 83.81 85 GLY A C 1
ATOM 628 O O . GLY A 1 85 ? -3.967 -8.161 17.747 1.00 83.81 85 GLY A O 1
ATOM 629 N N . LYS A 1 86 ? -2.498 -7.626 19.348 1.00 85.25 86 LYS A N 1
ATOM 630 C CA . LYS A 1 86 ? -2.570 -6.173 19.114 1.00 85.25 86 LYS A CA 1
ATOM 631 C C . LYS A 1 86 ? -1.591 -5.737 18.028 1.00 85.25 86 LYS A C 1
ATOM 633 O O . LYS A 1 86 ? -0.629 -6.433 17.724 1.00 85.25 86 LYS A O 1
ATOM 638 N N . LEU A 1 87 ? -1.821 -4.570 17.426 1.00 86.69 87 LEU A N 1
ATOM 639 C CA . LEU A 1 87 ? -0.848 -3.977 16.501 1.00 86.69 87 LEU A CA 1
ATOM 640 C C . LEU A 1 87 ? 0.421 -3.590 17.264 1.00 86.69 87 LEU A C 1
ATOM 642 O O . LEU A 1 87 ? 0.345 -2.955 18.313 1.00 86.69 87 LEU A O 1
ATOM 646 N N . ASN A 1 88 ? 1.587 -3.946 16.727 1.00 86.75 88 ASN A N 1
ATOM 647 C CA . ASN A 1 88 ? 2.866 -3.605 17.336 1.00 86.75 88 ASN A CA 1
ATOM 648 C C . ASN A 1 88 ? 3.075 -2.081 17.317 1.00 86.75 88 ASN A C 1
ATOM 650 O O . ASN A 1 88 ? 3.252 -1.514 16.242 1.00 86.75 88 ASN A O 1
ATOM 654 N N . PRO A 1 89 ? 3.129 -1.396 18.474 1.00 81.94 89 PRO A N 1
ATOM 655 C CA . PRO A 1 89 ? 3.171 0.063 18.505 1.00 81.94 89 PRO A CA 1
ATOM 656 C C . PRO A 1 89 ? 4.486 0.647 17.969 1.00 81.94 89 PRO A C 1
ATOM 658 O O . PRO A 1 89 ? 4.515 1.809 17.569 1.00 81.94 89 PRO A O 1
ATOM 661 N N . ARG A 1 90 ? 5.572 -0.140 17.941 1.00 86.06 90 ARG A N 1
ATOM 662 C CA . ARG A 1 90 ? 6.891 0.303 17.454 1.00 86.06 90 ARG A CA 1
ATOM 663 C C . ARG A 1 90 ? 7.046 0.139 15.947 1.00 86.06 90 ARG A C 1
ATOM 665 O O . ARG A 1 90 ? 7.665 0.973 15.296 1.00 86.06 90 ARG A O 1
ATOM 672 N N . GLU A 1 91 ? 6.500 -0.939 15.401 1.00 89.50 91 GLU A N 1
ATOM 673 C CA . GLU A 1 91 ? 6.544 -1.236 13.970 1.00 89.50 91 GLU A CA 1
ATOM 674 C C . GLU A 1 91 ? 5.242 -1.940 13.576 1.00 89.50 91 GLU A C 1
ATOM 676 O O . GLU A 1 91 ? 5.230 -3.164 13.463 1.00 89.50 91 GLU A O 1
ATOM 681 N N . PRO A 1 92 ? 4.133 -1.194 13.414 1.00 92.06 92 PRO A N 1
ATOM 682 C CA . PRO A 1 92 ? 2.804 -1.777 13.205 1.00 92.06 92 PRO A CA 1
ATOM 683 C C . PRO A 1 92 ? 2.614 -2.345 11.797 1.00 92.06 92 PRO A C 1
ATOM 685 O O . PRO A 1 92 ? 1.675 -3.101 11.566 1.00 92.06 92 PRO A O 1
ATOM 688 N N . VAL A 1 93 ? 3.495 -1.998 10.855 1.00 94.94 93 VAL A N 1
ATOM 689 C CA . VAL A 1 93 ? 3.485 -2.515 9.484 1.00 94.94 93 VAL A CA 1
ATOM 690 C C . VAL A 1 93 ? 4.908 -2.836 9.056 1.00 94.94 93 VAL A C 1
ATOM 692 O O . VAL A 1 93 ? 5.812 -2.012 9.211 1.00 94.94 93 VAL A O 1
ATOM 695 N N . VAL A 1 94 ? 5.089 -4.016 8.473 1.00 94.81 94 VAL A N 1
ATOM 696 C CA . VAL A 1 94 ? 6.339 -4.462 7.859 1.00 94.81 94 VAL A CA 1
ATOM 697 C C . VAL A 1 94 ? 6.182 -4.507 6.342 1.00 94.81 94 VAL A C 1
ATOM 699 O O . VAL A 1 94 ? 5.163 -4.962 5.827 1.00 94.81 94 VAL A O 1
ATOM 702 N N . ALA A 1 95 ? 7.204 -4.035 5.626 1.00 96.31 95 ALA A N 1
ATOM 703 C CA . ALA A 1 95 ? 7.263 -4.069 4.169 1.00 96.31 95 ALA A CA 1
ATOM 704 C C . ALA A 1 95 ? 8.454 -4.913 3.694 1.00 96.31 95 ALA A C 1
ATOM 706 O O . ALA A 1 95 ? 9.571 -4.760 4.204 1.00 96.31 95 ALA A O 1
ATOM 707 N N . TYR A 1 96 ? 8.229 -5.794 2.721 1.00 96.75 96 TYR A N 1
ATOM 708 C CA . TYR A 1 96 ? 9.245 -6.712 2.200 1.00 96.75 96 TYR A CA 1
ATOM 709 C C . TYR A 1 96 ? 8.992 -7.085 0.735 1.00 96.75 96 TYR A C 1
ATOM 711 O O . TYR A 1 96 ? 7.863 -7.072 0.257 1.00 96.75 96 TYR A O 1
ATOM 719 N N . TRP A 1 97 ? 10.054 -7.432 0.017 1.00 97.75 97 TRP A N 1
ATOM 720 C CA . TRP A 1 97 ? 9.996 -8.023 -1.315 1.00 97.75 97 TRP A CA 1
ATOM 721 C C . TRP A 1 97 ? 9.616 -9.498 -1.254 1.00 97.75 97 TRP A C 1
ATOM 723 O O . TRP A 1 97 ? 10.141 -10.229 -0.416 1.00 97.75 97 TRP A O 1
ATOM 733 N N . VAL A 1 98 ? 8.805 -9.941 -2.209 1.00 97.69 98 VAL A N 1
ATOM 734 C CA . VAL A 1 98 ? 8.683 -11.336 -2.641 1.00 97.69 98 VAL A CA 1
ATOM 735 C C . VAL A 1 98 ? 9.256 -11.431 -4.055 1.00 97.69 98 VAL A C 1
ATOM 737 O O . VAL A 1 98 ? 8.768 -10.785 -4.987 1.00 97.69 98 VAL A O 1
ATOM 740 N N . MET A 1 99 ? 10.333 -12.200 -4.207 1.00 96.56 99 MET A N 1
ATOM 741 C CA . MET A 1 99 ? 11.163 -12.254 -5.413 1.00 96.56 99 MET A CA 1
ATOM 742 C C . MET A 1 99 ? 10.590 -13.205 -6.481 1.00 96.56 99 MET A C 1
ATOM 744 O O . MET A 1 99 ? 11.254 -14.155 -6.888 1.00 96.56 99 MET A O 1
ATOM 748 N N . LEU A 1 100 ? 9.349 -12.978 -6.928 1.00 96.06 100 LEU A N 1
ATOM 749 C CA . LEU A 1 100 ? 8.655 -13.862 -7.884 1.00 96.06 100 LEU A CA 1
ATOM 750 C C . LEU A 1 100 ? 9.299 -13.930 -9.279 1.00 96.06 100 LEU A C 1
ATOM 752 O O . LEU A 1 100 ? 9.029 -14.865 -10.021 1.00 96.06 100 LEU A O 1
ATOM 756 N N . ALA A 1 101 ? 10.159 -12.978 -9.648 1.00 93.88 101 ALA A N 1
ATOM 757 C CA . ALA A 1 101 ? 10.958 -13.068 -10.873 1.00 93.88 101 ALA A CA 1
ATOM 758 C C . ALA A 1 101 ? 12.179 -14.006 -10.735 1.00 93.88 101 ALA A C 1
ATOM 760 O O . ALA A 1 101 ? 12.961 -14.130 -11.673 1.00 93.88 101 ALA A O 1
ATOM 761 N N . GLY A 1 102 ? 12.380 -14.609 -9.560 1.00 94.12 102 GLY A N 1
ATOM 762 C CA . GLY A 1 102 ? 13.465 -15.538 -9.264 1.00 94.12 102 GLY A CA 1
ATOM 763 C C . GLY A 1 102 ? 12.976 -16.703 -8.408 1.00 94.12 102 GLY A C 1
ATOM 764 O O . GLY A 1 102 ? 12.097 -17.452 -8.812 1.00 94.12 102 GLY A O 1
ATOM 765 N N . ASP A 1 103 ? 13.550 -16.854 -7.217 1.00 93.12 103 ASP A N 1
ATOM 766 C CA . ASP A 1 103 ? 13.312 -17.987 -6.312 1.00 93.12 103 ASP A CA 1
ATOM 767 C C . ASP A 1 103 ? 12.059 -17.851 -5.424 1.00 93.12 103 ASP A C 1
ATOM 769 O O . ASP A 1 103 ? 11.795 -18.713 -4.588 1.00 93.12 103 ASP A O 1
ATOM 773 N N . GLY A 1 104 ? 11.304 -16.753 -5.543 1.00 93.31 104 GLY A N 1
ATOM 774 C CA . GLY A 1 104 ? 10.151 -16.469 -4.684 1.00 93.31 104 GLY A CA 1
ATOM 775 C C . GLY A 1 104 ? 10.517 -16.119 -3.237 1.00 93.31 104 GLY A C 1
ATOM 776 O O . GLY A 1 104 ? 9.628 -16.006 -2.390 1.00 93.31 104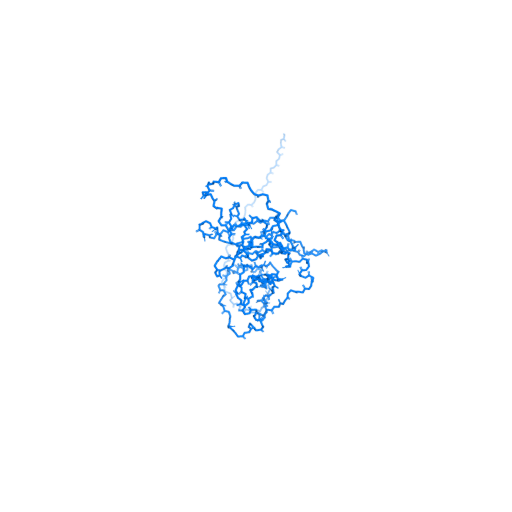 GLY A O 1
ATOM 777 N N . SER A 1 105 ? 11.804 -15.919 -2.929 1.00 94.50 105 SER A N 1
ATOM 778 C CA . SER A 1 105 ? 12.267 -15.611 -1.574 1.00 94.50 105 SER A CA 1
ATOM 779 C C . SER A 1 105 ? 11.713 -14.285 -1.054 1.00 94.50 105 SER A C 1
ATOM 781 O O . SER A 1 105 ? 11.448 -13.341 -1.806 1.00 94.50 105 SER A O 1
ATOM 783 N N . ARG A 1 106 ? 11.569 -14.193 0.274 1.00 95.38 106 ARG A N 1
ATOM 784 C CA . ARG A 1 106 ? 11.250 -12.933 0.954 1.00 95.38 106 ARG A CA 1
ATOM 785 C C . ARG A 1 106 ? 12.532 -12.167 1.269 1.00 95.38 106 ARG A C 1
ATOM 787 O O . ARG A 1 106 ? 13.436 -12.718 1.894 1.00 95.38 106 ARG A O 1
ATOM 794 N N . LYS A 1 107 ? 12.601 -10.885 0.904 1.00 95.62 107 LYS A N 1
ATOM 795 C CA . LYS A 1 107 ? 13.743 -10.004 1.210 1.00 95.62 107 LYS A CA 1
ATOM 796 C C . LYS A 1 107 ? 13.280 -8.711 1.864 1.00 95.62 107 LYS A C 1
ATOM 798 O O . LYS A 1 107 ? 12.297 -8.110 1.448 1.00 95.62 107 LYS A O 1
ATOM 803 N N . LYS A 1 108 ? 14.000 -8.249 2.884 1.00 95.56 108 LYS A N 1
ATOM 804 C CA . LYS A 1 108 ? 13.732 -6.937 3.490 1.00 95.56 108 LYS A CA 1
ATOM 805 C C . LYS A 1 108 ? 14.029 -5.824 2.485 1.00 95.56 108 LYS A C 1
ATOM 807 O O . LYS A 1 108 ? 14.945 -5.957 1.674 1.00 95.56 108 LYS A O 1
ATOM 812 N N . LEU A 1 109 ? 13.289 -4.721 2.579 1.00 93.31 109 LEU A N 1
ATOM 813 C CA . LEU A 1 109 ? 13.639 -3.501 1.853 1.00 93.31 109 LEU A CA 1
ATOM 814 C C . LEU A 1 109 ? 15.001 -2.994 2.332 1.00 93.31 109 LEU A C 1
ATOM 816 O O . LEU A 1 109 ? 15.251 -2.921 3.540 1.00 93.31 109 LEU A O 1
ATOM 820 N N . ASN A 1 110 ? 15.863 -2.599 1.399 1.00 94.94 110 ASN A N 1
ATOM 821 C CA . ASN A 1 110 ? 17.103 -1.926 1.770 1.00 94.94 110 ASN A CA 1
ATOM 822 C C . ASN A 1 110 ? 16.828 -0.478 2.228 1.00 94.94 110 ASN A C 1
ATOM 824 O O . ASN A 1 110 ? 15.725 0.05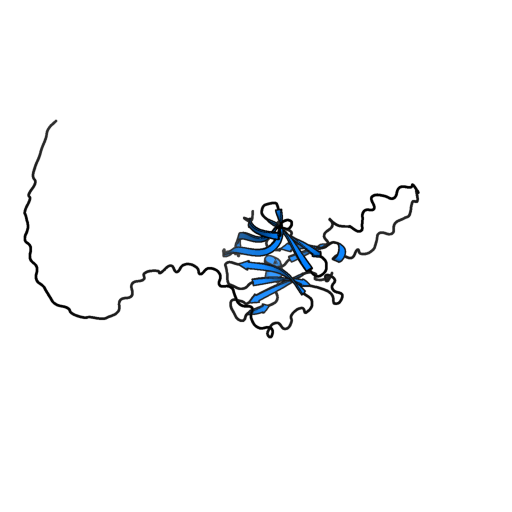7 2.075 1.00 94.94 110 ASN A O 1
ATOM 828 N N . TRP A 1 111 ? 17.839 0.175 2.807 1.00 91.62 111 TRP A N 1
ATOM 829 C CA . TRP A 1 111 ? 17.687 1.526 3.358 1.00 91.62 111 TRP A CA 1
ATOM 830 C C . TRP A 1 111 ? 17.219 2.553 2.319 1.00 91.62 111 TRP A C 1
ATOM 832 O O . TRP A 1 111 ? 16.376 3.398 2.625 1.00 91.62 111 TRP A O 1
ATOM 842 N N . LEU A 1 112 ? 17.723 2.472 1.085 1.00 89.81 112 LEU A N 1
ATOM 843 C CA . LEU A 1 112 ? 17.368 3.413 0.026 1.00 89.81 112 LEU A CA 1
ATOM 844 C C . LEU A 1 112 ? 15.915 3.217 -0.426 1.00 89.81 112 LEU A C 1
ATOM 846 O O . LEU A 1 112 ? 15.162 4.188 -0.514 1.00 89.81 112 LEU A O 1
ATOM 850 N N . GLU A 1 113 ? 15.496 1.969 -0.637 1.00 93.19 113 GLU A N 1
ATOM 851 C CA . GLU A 1 113 ? 14.115 1.604 -0.973 1.00 93.19 113 GLU A CA 1
ATOM 852 C C . GLU A 1 113 ? 13.141 2.040 0.121 1.00 93.19 113 GLU A C 1
ATOM 854 O O . GLU A 1 113 ? 12.106 2.640 -0.177 1.00 93.19 113 GLU A O 1
ATOM 859 N N . LYS A 1 114 ? 13.501 1.817 1.391 1.00 92.81 114 LYS A N 1
ATOM 860 C CA . LYS A 1 114 ? 12.718 2.264 2.546 1.00 92.81 114 LYS A CA 1
ATOM 861 C C . LYS A 1 114 ? 12.648 3.794 2.621 1.00 92.81 114 LYS A C 1
ATOM 863 O O . LYS A 1 114 ? 11.612 4.351 2.959 1.00 92.81 114 LYS A O 1
ATOM 868 N N . LYS A 1 115 ? 13.717 4.515 2.284 1.00 90.56 115 LYS A N 1
ATOM 869 C CA . LYS A 1 115 ? 13.734 5.982 2.396 1.00 90.56 115 LYS A CA 1
ATOM 870 C C . LYS A 1 115 ? 13.046 6.701 1.232 1.00 90.56 115 LYS A C 1
ATOM 872 O O . LYS A 1 115 ? 12.558 7.813 1.430 1.00 90.56 115 LYS A O 1
ATOM 877 N N . LYS A 1 116 ? 13.046 6.122 0.027 1.00 86.62 116 LYS A N 1
ATOM 878 C CA . LYS A 1 116 ? 12.651 6.829 -1.207 1.00 86.62 116 LYS A CA 1
ATOM 879 C C . LYS A 1 116 ? 11.490 6.208 -1.977 1.00 86.62 116 LYS A C 1
ATOM 881 O O . LYS A 1 116 ? 10.804 6.947 -2.672 1.00 86.62 116 LYS A O 1
ATOM 886 N N . ALA A 1 117 ? 11.279 4.897 -1.885 1.00 87.88 117 ALA A N 1
ATOM 887 C CA . ALA A 1 117 ? 10.308 4.196 -2.721 1.00 87.88 117 ALA A CA 1
ATOM 888 C C . ALA A 1 117 ? 9.205 3.546 -1.877 1.00 87.88 117 ALA A C 1
ATOM 890 O O . ALA A 1 117 ? 8.149 4.137 -1.661 1.00 87.88 117 ALA A O 1
ATOM 891 N N . TYR A 1 118 ? 9.475 2.345 -1.372 1.00 93.19 118 TYR A N 1
ATOM 892 C CA . TYR A 1 118 ? 8.485 1.443 -0.781 1.00 93.19 118 TYR A CA 1
ATOM 893 C C . TYR A 1 118 ? 8.369 1.556 0.735 1.00 93.19 118 TYR A C 1
ATOM 895 O O . TYR A 1 118 ? 7.551 0.868 1.341 1.00 93.19 118 TYR A O 1
ATOM 903 N N . GLY A 1 119 ? 9.170 2.399 1.381 1.00 93.00 119 GLY A N 1
ATOM 904 C CA . GLY A 1 119 ? 8.963 2.627 2.802 1.00 93.00 119 GLY A CA 1
ATOM 905 C C . GLY A 1 119 ? 7.699 3.420 3.086 1.00 93.00 119 GLY A C 1
ATOM 906 O O . GLY A 1 119 ? 7.123 4.085 2.224 1.00 93.00 119 GLY A O 1
ATOM 907 N N . ILE A 1 120 ? 7.296 3.343 4.343 1.00 94.19 120 ILE A N 1
ATOM 908 C CA . ILE A 1 120 ? 6.093 3.964 4.871 1.00 94.19 120 ILE A CA 1
ATOM 909 C C . ILE A 1 120 ? 6.453 4.831 6.066 1.00 94.19 120 ILE A C 1
ATOM 911 O O . ILE A 1 120 ? 7.327 4.496 6.867 1.00 94.19 120 ILE A O 1
ATOM 915 N N . LYS A 1 121 ? 5.757 5.954 6.184 1.00 94.44 121 LYS A N 1
ATOM 916 C CA . LYS A 1 121 ? 5.629 6.710 7.424 1.00 94.44 121 LYS A CA 1
ATOM 917 C C . LYS A 1 121 ? 4.309 6.309 8.055 1.00 94.44 121 LYS A C 1
ATOM 919 O O . LYS A 1 121 ? 3.308 6.210 7.350 1.00 94.44 121 LYS A O 1
ATOM 924 N N . ILE A 1 122 ? 4.316 6.082 9.359 1.00 91.75 122 ILE A N 1
ATOM 925 C CA . ILE A 1 122 ? 3.131 5.651 10.093 1.00 91.75 122 ILE A CA 1
ATOM 926 C C . ILE A 1 122 ? 2.897 6.618 11.245 1.00 91.75 122 ILE A C 1
ATOM 928 O O . ILE A 1 122 ? 3.843 7.001 11.934 1.00 91.75 122 ILE A O 1
ATOM 932 N N . LYS A 1 123 ? 1.643 7.024 11.436 1.00 90.44 123 LYS A N 1
ATOM 933 C CA . LYS A 1 123 ? 1.198 7.845 12.566 1.00 90.44 123 LYS A CA 1
ATOM 934 C C . LYS A 1 123 ? -0.103 7.274 13.130 1.00 90.44 123 LYS A C 1
ATOM 936 O O . LYS A 1 123 ? -0.884 6.746 12.341 1.00 90.44 123 LYS A O 1
ATOM 941 N N . PRO A 1 124 ? -0.361 7.370 14.443 1.00 86.56 124 PRO A N 1
ATOM 942 C CA . PRO A 1 124 ? -1.684 7.075 14.988 1.00 86.56 124 PRO A CA 1
ATOM 943 C C . PRO A 1 124 ? -2.752 7.912 14.278 1.00 86.56 124 PRO A C 1
ATOM 945 O O . PRO A 1 124 ? -2.504 9.081 13.969 1.00 86.56 124 PRO A O 1
ATOM 948 N N . ASP A 1 125 ? -3.912 7.324 14.004 1.00 83.25 125 ASP A N 1
ATOM 949 C CA . ASP A 1 125 ? -5.044 8.060 13.439 1.00 83.25 125 ASP A CA 1
ATOM 950 C C . ASP A 1 125 ? -5.699 8.931 14.535 1.00 83.25 125 ASP A C 1
ATOM 952 O O . ASP A 1 125 ? -6.184 8.400 15.538 1.00 83.25 125 ASP A O 1
ATOM 956 N N . PRO A 1 126 ? -5.694 10.274 14.395 1.00 72.88 126 PRO A N 1
ATOM 957 C CA . PRO A 1 126 ? -6.254 11.174 15.400 1.00 72.88 126 PRO A CA 1
ATOM 958 C C . PRO A 1 126 ? -7.788 11.238 15.364 1.00 72.88 126 PRO A C 1
ATOM 960 O O . PRO A 1 126 ? -8.392 11.778 16.288 1.00 72.88 126 PRO A O 1
ATOM 963 N N . SER A 1 127 ? -8.426 10.735 14.301 1.00 61.75 127 SER A N 1
ATOM 964 C CA . SER A 1 127 ? -9.846 10.970 14.009 1.00 61.75 127 SER A CA 1
ATOM 965 C C . SER A 1 127 ? -10.818 10.100 14.811 1.00 61.75 127 SER A C 1
ATOM 967 O O . SER A 1 127 ? -12.032 10.300 14.736 1.00 61.75 127 SER A O 1
ATOM 969 N N . ARG A 1 128 ? -10.314 9.170 15.632 1.00 53.88 128 ARG A N 1
ATOM 970 C CA . ARG A 1 128 ? -11.143 8.300 16.469 1.00 53.88 128 ARG A CA 1
ATOM 971 C C . ARG A 1 128 ? -10.686 8.347 17.928 1.00 53.88 128 ARG A C 1
ATOM 973 O O . ARG A 1 128 ? -9.615 7.859 18.243 1.00 53.88 128 ARG A O 1
ATOM 980 N N . PRO A 1 129 ? -11.513 8.864 18.840 1.00 48.47 129 PRO A N 1
ATOM 981 C CA . PRO A 1 129 ? -11.676 8.263 20.152 1.00 48.47 129 PRO A CA 1
ATOM 982 C C . PRO A 1 129 ? -13.139 7.835 20.244 1.00 48.47 129 PRO A C 1
ATOM 984 O O . PRO A 1 129 ? -14.017 8.662 20.460 1.00 48.47 129 PRO A O 1
ATOM 987 N N . PHE A 1 130 ? -13.424 6.555 20.009 1.00 42.06 130 PHE A N 1
ATOM 988 C CA . PHE A 1 130 ? -14.784 6.030 20.145 1.00 42.06 130 PHE A CA 1
ATOM 989 C C . PHE A 1 130 ? -14.775 4.796 21.050 1.00 42.06 130 PHE A C 1
ATOM 991 O O . PHE A 1 130 ? -14.881 3.662 20.592 1.00 42.06 130 PHE A O 1
ATOM 998 N N . GLY A 1 131 ? -14.661 5.049 22.355 1.00 37.25 131 GLY A N 1
ATOM 999 C CA . GLY A 1 131 ? -15.616 4.436 23.280 1.00 37.25 131 GLY A CA 1
ATOM 1000 C C . GLY A 1 131 ? -16.997 5.069 23.039 1.00 37.25 131 GLY A C 1
ATOM 1001 O O . GLY A 1 131 ? -17.063 6.116 22.387 1.00 37.25 131 GLY A O 1
ATOM 1002 N N . PRO A 1 132 ? -18.102 4.442 23.469 1.00 36.34 132 PRO A N 1
ATOM 1003 C CA . PRO A 1 132 ? -19.437 4.934 23.145 1.00 36.34 132 PRO A CA 1
ATOM 1004 C C . PRO A 1 132 ? -19.582 6.409 23.535 1.00 36.34 132 PRO A C 1
ATOM 1006 O O . PRO A 1 132 ? -19.251 6.797 24.654 1.00 36.34 132 PRO A O 1
ATOM 1009 N N . LYS A 1 133 ? -20.097 7.230 22.613 1.00 37.72 133 LYS A N 1
ATOM 1010 C CA . LYS A 1 133 ? -20.787 8.451 23.017 1.00 37.72 133 LYS A CA 1
ATOM 1011 C C . LYS A 1 133 ? -22.091 7.977 23.640 1.00 37.72 133 LYS A C 1
ATOM 1013 O O . LYS A 1 133 ? -22.990 7.558 22.922 1.00 37.72 133 LYS A O 1
ATOM 1018 N N . THR A 1 134 ? -22.163 7.981 24.962 1.00 40.66 134 THR A N 1
ATOM 1019 C CA . THR A 1 134 ? -23.443 8.103 25.654 1.00 40.66 134 THR A CA 1
ATOM 1020 C C . THR A 1 134 ? -24.017 9.468 25.277 1.00 40.66 134 THR A C 1
ATOM 1022 O O . THR A 1 134 ? -23.767 10.469 25.944 1.00 40.66 134 THR A O 1
ATOM 1025 N N . GLU A 1 135 ? -24.703 9.531 24.143 1.00 54.69 135 GLU A N 1
ATOM 1026 C CA . GLU A 1 135 ? -25.951 10.282 24.115 1.00 54.69 135 GLU A CA 1
ATOM 1027 C C . GLU A 1 135 ? -26.868 9.541 25.112 1.00 54.69 135 GLU A C 1
ATOM 1029 O O . GLU A 1 135 ? -26.892 8.311 25.114 1.00 54.69 135 GLU A O 1
ATOM 1034 N N . ASP A 1 136 ? -27.480 10.288 26.033 1.00 44.41 136 ASP A N 1
ATOM 1035 C CA . ASP A 1 136 ? -28.398 9.832 27.095 1.00 44.41 136 ASP A CA 1
ATOM 1036 C C . ASP A 1 136 ? -27.777 9.426 28.448 1.00 44.41 136 ASP A C 1
ATOM 1038 O O . ASP A 1 136 ? -27.871 8.279 28.864 1.00 44.41 136 ASP A O 1
ATOM 1042 N N . LEU A 1 137 ? -27.231 10.395 29.198 1.00 49.72 137 LEU A N 1
ATOM 1043 C CA . LEU A 1 137 ? -27.481 10.502 30.648 1.00 49.72 137 LEU A CA 1
ATOM 1044 C C . LEU A 1 137 ? -27.470 11.988 31.059 1.00 49.72 137 LEU A C 1
ATOM 1046 O O . LEU A 1 137 ? -26.432 12.576 31.369 1.00 49.72 137 LEU A O 1
ATOM 1050 N N . GLU A 1 138 ? -28.653 12.602 31.031 1.00 52.84 138 GLU A N 1
ATOM 1051 C CA . GLU A 1 138 ? -28.962 13.831 31.763 1.00 52.84 138 GLU A CA 1
ATOM 1052 C C . GLU A 1 138 ? -28.714 13.644 33.268 1.00 52.84 138 GLU A C 1
ATOM 1054 O O . GLU A 1 138 ? -29.227 12.708 33.872 1.00 52.84 138 GLU A O 1
ATOM 1059 N N . ALA A 1 139 ? -27.973 14.568 33.879 1.00 45.00 139 ALA A N 1
ATOM 1060 C CA . ALA A 1 139 ? -28.310 15.251 35.135 1.00 45.00 139 ALA A CA 1
ATOM 1061 C C . ALA A 1 139 ? -27.070 16.015 35.604 1.00 45.00 139 ALA A C 1
ATOM 1063 O O . ALA A 1 139 ? -25.979 15.463 35.743 1.00 45.00 139 ALA A O 1
ATOM 1064 N N . GLY A 1 140 ? -27.232 17.318 35.825 1.00 43.69 140 GLY A N 1
ATOM 1065 C CA . GLY A 1 140 ? -26.139 18.195 36.206 1.00 43.69 140 GLY A CA 1
ATOM 1066 C C . GLY A 1 140 ? -25.395 17.715 37.450 1.00 43.69 140 GLY A C 1
ATOM 1067 O O . GLY A 1 140 ? -25.999 17.425 38.475 1.00 43.69 140 GLY A O 1
ATOM 1068 N N . HIS A 1 141 ? -24.069 17.737 37.378 1.00 41.78 141 HIS A N 1
ATOM 1069 C CA . HIS A 1 141 ? -23.215 18.017 38.523 1.00 41.78 141 HIS A CA 1
ATOM 1070 C C . HIS A 1 141 ? -21.990 18.779 38.026 1.00 41.78 141 HIS A C 1
ATOM 1072 O O . HIS A 1 141 ? -21.173 18.276 37.257 1.00 41.78 141 HIS A O 1
ATOM 1078 N N . LYS A 1 142 ? -21.877 20.038 38.458 1.00 46.62 142 LYS A N 1
ATOM 1079 C CA . LYS A 1 142 ? -20.639 20.800 38.341 1.00 46.62 142 LYS A CA 1
ATOM 1080 C C . LYS A 1 142 ? -19.618 20.167 39.283 1.00 46.62 142 LYS A C 1
ATOM 1082 O O . LYS A 1 142 ? -19.775 20.265 40.495 1.00 46.62 142 LYS A O 1
ATOM 1087 N N . SER A 1 143 ? -18.539 19.609 38.753 1.00 40.84 143 SER A N 1
ATOM 1088 C CA . SER A 1 143 ? -17.319 19.403 39.531 1.00 40.84 143 SER A CA 1
ATOM 1089 C C . SER A 1 143 ? -16.090 19.647 38.661 1.00 40.84 143 SER A C 1
ATOM 1091 O O . SER A 1 143 ? -15.827 19.009 37.646 1.00 40.84 143 SER A O 1
ATOM 1093 N N . LYS A 1 144 ? -15.347 20.671 39.072 1.00 49.81 144 LYS A N 1
ATOM 1094 C CA . LYS A 1 144 ? -14.050 21.073 38.547 1.00 49.81 144 LYS A CA 1
ATOM 1095 C C . LYS A 1 144 ? -13.022 20.066 39.061 1.00 49.81 144 LYS A C 1
ATOM 1097 O O . LYS A 1 144 ? -12.476 20.257 40.142 1.00 49.81 144 LYS A O 1
ATOM 1102 N N . ALA A 1 145 ? -12.785 18.992 38.318 1.00 38.19 145 ALA A N 1
ATOM 1103 C CA . ALA A 1 145 ? -11.669 18.088 38.569 1.00 38.19 145 ALA A CA 1
ATOM 1104 C C . ALA A 1 145 ? -10.531 18.417 37.595 1.00 38.19 145 ALA A C 1
ATOM 1106 O O . ALA A 1 145 ? -10.724 18.456 36.381 1.00 38.19 145 ALA A O 1
ATOM 1107 N N . ARG A 1 146 ? -9.346 18.696 38.148 1.00 50.41 146 ARG A N 1
ATOM 1108 C CA . ARG A 1 146 ? -8.072 18.739 37.424 1.00 50.41 146 ARG A CA 1
ATOM 1109 C C . ARG A 1 146 ? -7.874 17.348 36.810 1.00 50.41 146 ARG A C 1
ATOM 1111 O O . ARG A 1 146 ? -7.563 16.409 37.529 1.00 50.41 146 ARG A O 1
ATOM 1118 N N . VAL A 1 147 ? -8.147 17.213 35.514 1.00 46.59 147 VAL A N 1
ATOM 1119 C CA . VAL A 1 147 ? -7.879 15.981 34.769 1.00 46.59 147 VAL A CA 1
ATOM 1120 C C . VAL A 1 147 ? -6.381 15.948 34.514 1.00 46.59 147 VAL A C 1
ATOM 1122 O O . VAL A 1 147 ? -5.874 16.736 33.716 1.00 46.59 147 VAL A O 1
ATOM 1125 N N . ASP A 1 148 ? -5.676 15.072 35.223 1.00 42.22 148 ASP A N 1
ATOM 1126 C CA . ASP A 1 148 ? -4.340 14.660 34.817 1.00 42.22 148 ASP A CA 1
ATOM 1127 C C . ASP A 1 148 ? -4.447 14.098 33.393 1.00 42.22 148 ASP A C 1
ATOM 1129 O O . ASP A 1 148 ? -5.202 13.163 33.118 1.00 42.22 148 ASP A O 1
ATOM 1133 N N . GLU A 1 149 ? -3.756 14.746 32.460 1.00 44.81 149 GLU A N 1
ATOM 1134 C CA . GLU A 1 149 ? -3.742 14.397 31.045 1.00 44.81 149 GLU A CA 1
ATOM 1135 C C . GLU A 1 149 ? -3.321 12.917 30.892 1.00 44.81 149 GLU A C 1
ATOM 1137 O O . GLU A 1 149 ? -2.240 12.549 31.364 1.00 44.81 149 GLU A O 1
ATOM 1142 N N . PRO A 1 150 ? -4.141 12.027 30.290 1.00 43.88 150 PRO A N 1
ATOM 1143 C CA . PRO A 1 150 ? -3.822 10.605 30.254 1.00 43.88 150 PRO A CA 1
ATOM 1144 C C . PRO A 1 150 ? -2.528 10.356 29.485 1.00 43.88 150 PRO A C 1
ATOM 1146 O O . PRO A 1 150 ? -2.442 10.560 28.270 1.00 4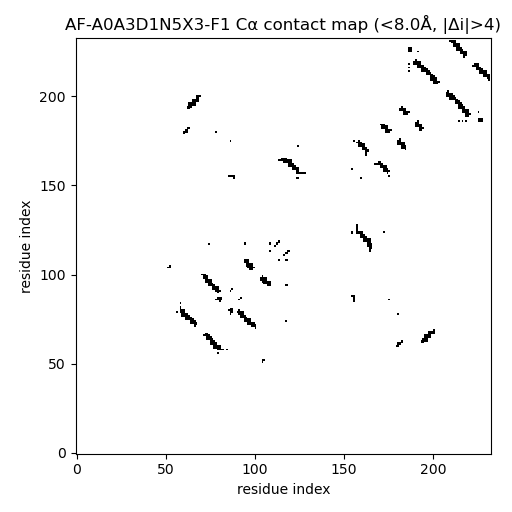3.88 150 PRO A O 1
ATOM 1149 N N . LYS A 1 151 ? -1.526 9.888 30.226 1.00 43.59 151 LYS A N 1
ATOM 1150 C CA . LYS A 1 151 ? -0.240 9.419 29.728 1.00 43.59 151 LYS A CA 1
ATOM 1151 C C . LYS A 1 151 ? -0.488 8.212 28.809 1.00 43.59 151 LYS A C 1
ATOM 1153 O O . LYS A 1 151 ? -0.874 7.151 29.276 1.00 43.59 151 LYS A O 1
ATOM 1158 N N . GLU A 1 152 ? -0.274 8.422 27.510 1.00 48.62 152 GLU A N 1
ATOM 1159 C CA . GLU A 1 152 ? -0.131 7.398 26.460 1.00 48.62 152 GLU A CA 1
ATOM 1160 C C . GLU A 1 152 ? -1.389 6.548 26.154 1.00 48.62 152 GLU A C 1
ATOM 1162 O O . GLU A 1 152 ? -1.596 5.450 26.661 1.00 48.62 152 GLU A O 1
ATOM 1167 N N . ARG A 1 153 ? -2.249 7.059 25.259 1.00 54.69 153 ARG A N 1
ATOM 1168 C CA . ARG A 1 153 ? -3.389 6.311 24.692 1.00 54.69 153 ARG A CA 1
ATOM 1169 C C . ARG A 1 153 ? -2.887 5.203 23.759 1.00 54.69 153 ARG A C 1
ATOM 1171 O O . ARG A 1 153 ? -2.111 5.507 22.858 1.00 54.69 153 ARG A O 1
ATOM 1178 N N . ASP A 1 154 ? -3.368 3.966 23.933 1.00 52.38 154 ASP A N 1
ATOM 1179 C CA . ASP A 1 154 ? -3.017 2.807 23.093 1.00 52.38 154 ASP A CA 1
ATOM 1180 C C . ASP A 1 154 ? -3.401 3.073 21.617 1.00 52.38 154 ASP A C 1
ATOM 1182 O O . ASP A 1 154 ? -4.590 3.071 21.279 1.00 52.38 154 ASP A O 1
ATOM 1186 N N . PRO A 1 155 ? -2.430 3.312 20.713 1.00 52.44 155 PRO A N 1
ATOM 1187 C CA . PRO A 1 155 ? -2.716 3.617 19.312 1.00 52.44 155 PRO A CA 1
ATOM 1188 C C . PRO A 1 155 ? -3.385 2.446 18.573 1.00 52.44 155 PRO A C 1
ATOM 1190 O O . PRO A 1 155 ? -3.978 2.657 17.515 1.00 52.44 155 PRO A O 1
ATOM 1193 N N . SER A 1 156 ? -3.363 1.227 19.128 1.00 49.94 156 SER A N 1
ATOM 1194 C CA . SER A 1 156 ? -4.057 0.076 18.544 1.00 49.94 156 SER A CA 1
ATOM 1195 C C . SER A 1 156 ? -5.588 0.192 18.591 1.00 49.94 156 SER A C 1
ATOM 1197 O O . SER A 1 156 ? -6.251 -0.425 17.758 1.00 49.94 156 SER A O 1
ATOM 1199 N N . LEU A 1 157 ? -6.152 1.029 19.476 1.00 53.31 157 LEU A N 1
ATOM 1200 C CA . LEU A 1 157 ? -7.599 1.290 19.549 1.00 53.31 157 LEU A CA 1
ATOM 1201 C C . LEU A 1 157 ? -8.105 2.196 18.414 1.00 53.31 157 LEU A C 1
ATOM 1203 O O . LEU A 1 157 ? -9.275 2.118 18.033 1.00 53.31 157 LEU A O 1
ATOM 1207 N N . ASN A 1 158 ? -7.226 3.032 17.852 1.00 62.00 158 ASN A N 1
ATOM 1208 C CA . ASN A 1 158 ? -7.615 4.114 16.944 1.00 62.00 158 ASN A CA 1
ATOM 1209 C C . ASN A 1 158 ? -7.155 3.903 15.496 1.00 62.00 158 ASN A C 1
ATOM 1211 O O . ASN A 1 158 ? -7.589 4.635 14.616 1.00 62.00 158 ASN A O 1
ATOM 1215 N N . GLY A 1 159 ? -6.360 2.865 15.220 1.00 78.44 159 GLY A N 1
ATOM 1216 C CA . GLY A 1 159 ? -5.809 2.621 13.888 1.00 78.44 159 GLY A CA 1
ATOM 1217 C C . GLY A 1 159 ? -4.644 3.557 13.556 1.00 78.44 159 GLY A C 1
ATOM 1218 O O . GLY A 1 159 ? -4.162 4.326 14.391 1.00 78.44 159 GLY A O 1
ATOM 1219 N N . TYR A 1 160 ? -4.149 3.468 12.324 1.00 89.62 160 TYR A N 1
ATOM 1220 C CA . TYR A 1 160 ? -2.971 4.216 11.883 1.00 89.62 160 TYR A CA 1
ATOM 1221 C C . TYR A 1 160 ? -3.179 4.839 10.511 1.00 89.62 160 TYR A C 1
ATOM 1223 O O . TYR A 1 160 ? -3.750 4.220 9.622 1.00 89.62 160 TYR A O 1
ATOM 1231 N N . ILE A 1 161 ? -2.601 6.014 10.292 1.00 92.56 161 ILE A N 1
ATOM 1232 C CA . ILE A 1 161 ? -2.393 6.565 8.958 1.00 92.56 161 ILE A CA 1
ATOM 1233 C C . ILE A 1 161 ? -1.049 6.066 8.427 1.00 92.56 161 ILE A C 1
ATOM 1235 O O . ILE A 1 161 ? 0.001 6.316 9.025 1.00 92.56 161 ILE A O 1
ATOM 1239 N N . ILE A 1 162 ? -1.085 5.372 7.292 1.00 95.06 162 ILE A N 1
ATOM 1240 C CA . ILE A 1 162 ? 0.082 4.915 6.541 1.00 95.06 162 ILE A CA 1
ATOM 1241 C C . ILE A 1 162 ? 0.287 5.856 5.352 1.00 95.06 162 ILE A C 1
ATOM 1243 O O . ILE A 1 162 ? -0.620 6.103 4.564 1.00 95.06 162 ILE A O 1
ATOM 1247 N N . THR A 1 163 ? 1.500 6.368 5.187 1.00 94.62 163 THR A N 1
ATOM 1248 C CA . THR A 1 163 ? 1.885 7.213 4.055 1.00 94.62 163 THR A CA 1
ATOM 1249 C C . THR A 1 163 ? 3.081 6.600 3.344 1.00 94.62 163 THR A C 1
ATOM 1251 O O . THR A 1 163 ? 4.148 6.459 3.941 1.00 94.62 163 THR A O 1
ATOM 1254 N N . LEU A 1 164 ? 2.934 6.258 2.065 1.00 92.56 164 LEU A N 1
ATOM 1255 C CA . LEU A 1 164 ? 4.037 5.751 1.245 1.00 92.56 164 LEU A CA 1
ATOM 1256 C C . LEU A 1 164 ? 5.058 6.860 0.963 1.00 92.56 164 LEU A C 1
ATOM 1258 O O . LEU A 1 164 ? 4.688 7.993 0.658 1.00 92.56 164 LEU A O 1
ATOM 1262 N N . ALA A 1 165 ? 6.350 6.529 1.004 1.00 89.25 165 ALA A N 1
ATOM 1263 C CA . ALA A 1 165 ? 7.425 7.480 0.720 1.00 89.25 165 ALA A CA 1
ATOM 1264 C C . ALA A 1 165 ? 7.334 8.053 -0.705 1.00 89.25 165 ALA A C 1
ATOM 1266 O O . ALA A 1 165 ? 7.563 9.245 -0.897 1.00 89.25 165 ALA A O 1
ATOM 1267 N N . ALA A 1 166 ? 6.964 7.217 -1.681 1.00 84.56 166 ALA A N 1
ATOM 1268 C CA . ALA A 1 166 ? 6.806 7.615 -3.079 1.00 84.56 166 ALA A CA 1
ATOM 1269 C C . ALA A 1 166 ? 5.485 8.341 -3.392 1.00 84.56 166 ALA A C 1
ATOM 1271 O O . ALA A 1 166 ? 5.396 8.995 -4.427 1.00 84.56 166 ALA A O 1
ATOM 1272 N N . ALA A 1 167 ? 4.469 8.219 -2.531 1.00 86.19 167 ALA A N 1
ATOM 1273 C CA . ALA A 1 167 ? 3.138 8.781 -2.758 1.00 86.19 167 ALA A CA 1
ATOM 1274 C C . ALA A 1 167 ? 2.586 9.472 -1.497 1.00 86.19 167 ALA A C 1
ATOM 1276 O O . ALA A 1 167 ? 1.554 9.060 -0.963 1.00 86.19 167 ALA A O 1
ATOM 1277 N N . PRO A 1 168 ? 3.254 10.527 -0.987 1.00 88.69 168 PRO A N 1
ATOM 1278 C CA . PRO A 1 168 ? 2.858 11.164 0.265 1.00 88.69 168 PRO A CA 1
ATOM 1279 C C . PRO A 1 168 ? 1.499 11.875 0.206 1.00 88.69 168 PRO A C 1
ATOM 1281 O O . PRO A 1 168 ? 0.913 12.140 1.251 1.00 88.69 168 PRO A O 1
ATOM 1284 N N . TRP A 1 169 ? 0.992 12.169 -0.995 1.00 86.88 169 TRP A N 1
ATOM 1285 C CA . TRP A 1 169 ? -0.319 12.790 -1.217 1.00 86.88 169 TRP A CA 1
ATOM 1286 C C . TRP A 1 169 ? -1.499 11.824 -1.040 1.00 86.88 169 TRP A C 1
ATOM 1288 O O . TRP A 1 169 ? -2.645 12.263 -1.077 1.00 86.88 169 TRP A O 1
ATOM 1298 N N . MET A 1 170 ? -1.239 10.524 -0.879 1.00 88.69 170 MET A N 1
ATOM 1299 C CA . MET A 1 170 ? -2.265 9.487 -0.786 1.00 88.69 170 MET A CA 1
ATOM 1300 C C . MET A 1 170 ? -2.112 8.702 0.526 1.00 88.69 170 MET A C 1
ATOM 1302 O O . MET A 1 170 ? -1.545 7.606 0.535 1.00 88.69 170 MET A O 1
ATOM 1306 N N . PRO A 1 171 ? -2.556 9.266 1.661 1.00 92.69 171 PRO A N 1
ATOM 1307 C CA . PRO A 1 171 ? -2.575 8.537 2.920 1.00 92.69 171 PRO A CA 1
ATOM 1308 C C . PRO A 1 171 ? -3.583 7.380 2.864 1.00 92.69 171 PRO A C 1
ATOM 1310 O O . PRO A 1 171 ? -4.670 7.508 2.303 1.00 92.69 171 PRO A O 1
ATOM 1313 N N . LEU A 1 172 ? -3.219 6.262 3.483 1.00 94.69 172 LEU A N 1
ATOM 1314 C CA . LEU A 1 172 ? -4.074 5.098 3.697 1.00 94.69 172 LEU A CA 1
ATOM 1315 C C . LEU A 1 172 ? -4.438 5.024 5.179 1.00 94.69 172 LEU A C 1
ATOM 1317 O O . LEU A 1 172 ? -3.589 5.285 6.032 1.00 94.69 172 LEU A O 1
ATOM 1321 N N . THR A 1 173 ? -5.660 4.612 5.497 1.00 93.44 173 THR A N 1
ATOM 1322 C CA . THR A 1 173 ? -6.076 4.378 6.888 1.00 93.44 173 THR A CA 1
ATOM 1323 C C . THR A 1 173 ? -6.038 2.888 7.189 1.00 93.44 173 THR A C 1
ATOM 1325 O O . THR A 1 173 ? -6.782 2.113 6.602 1.00 93.44 173 THR A O 1
ATOM 1328 N N . MET A 1 174 ? -5.185 2.457 8.108 1.00 93.06 174 MET A N 1
ATOM 1329 C CA . MET A 1 174 ? -5.133 1.081 8.583 1.00 93.06 174 MET A CA 1
ATOM 1330 C C . MET A 1 174 ? -6.037 0.892 9.794 1.00 93.06 174 MET A C 1
ATOM 1332 O O . MET A 1 174 ? -5.895 1.595 10.796 1.00 93.06 174 MET A O 1
ATOM 1336 N N . LYS A 1 175 ? -6.910 -0.114 9.731 1.00 88.12 175 LYS A N 1
ATOM 1337 C CA . LYS A 1 175 ? -7.802 -0.491 10.833 1.00 88.12 175 LYS A CA 1
ATOM 1338 C C . LYS A 1 175 ? -7.700 -1.979 11.128 1.00 88.12 175 LYS A C 1
ATOM 1340 O O . LYS A 1 175 ? -7.702 -2.790 10.203 1.00 88.12 175 LYS A O 1
ATOM 1345 N N . LYS A 1 176 ? -7.669 -2.326 12.417 1.00 85.69 176 LYS A N 1
ATOM 1346 C CA . LYS A 1 176 ? -7.925 -3.687 12.901 1.00 85.69 176 LYS A CA 1
ATOM 1347 C C . LYS A 1 176 ? -9.412 -3.811 13.235 1.00 85.69 176 LYS A C 1
ATOM 1349 O O . LYS A 1 176 ? -9.930 -3.005 14.002 1.00 85.69 176 LYS A O 1
ATOM 1354 N N . ILE A 1 177 ? -10.096 -4.780 12.635 1.00 83.38 177 ILE A N 1
ATOM 1355 C CA . ILE A 1 177 ? -11.525 -5.057 12.819 1.00 83.38 177 ILE A CA 1
ATOM 1356 C C . ILE A 1 177 ? -11.654 -6.531 13.212 1.00 83.38 177 ILE A C 1
ATOM 1358 O O . ILE A 1 177 ? -11.514 -7.416 12.368 1.00 83.38 177 ILE A O 1
ATOM 1362 N N . GLY A 1 178 ? -11.872 -6.794 14.503 1.00 83.56 178 GLY A N 1
ATOM 1363 C CA . GLY A 1 178 ? -11.794 -8.152 15.049 1.00 83.56 178 GLY A CA 1
ATOM 1364 C C . GLY A 1 178 ? -10.411 -8.764 14.802 1.00 83.56 178 GLY A C 1
ATOM 1365 O O . GLY A 1 178 ? -9.393 -8.177 15.180 1.00 83.56 178 GLY A O 1
ATOM 1366 N N . GLU A 1 179 ? -10.385 -9.906 14.117 1.00 83.56 179 GLU A N 1
ATOM 1367 C CA . GLU A 1 179 ? -9.164 -10.631 13.734 1.00 83.56 179 GLU A CA 1
ATOM 1368 C C . GLU A 1 179 ? -8.568 -10.187 12.390 1.00 83.56 179 GLU A C 1
ATOM 1370 O O . GLU A 1 179 ? -7.477 -10.615 12.026 1.00 83.56 179 GLU A O 1
ATOM 1375 N N . ALA A 1 180 ? -9.249 -9.319 11.638 1.00 86.06 180 ALA A N 1
ATOM 1376 C CA . ALA A 1 180 ? -8.760 -8.828 10.355 1.00 86.06 180 ALA A CA 1
ATOM 1377 C C . ALA A 1 180 ? -8.067 -7.469 10.501 1.00 86.06 180 ALA A C 1
ATOM 1379 O O . ALA A 1 180 ? -8.434 -6.644 11.340 1.00 86.06 180 ALA A O 1
ATOM 1380 N N . VAL A 1 181 ? -7.107 -7.192 9.620 1.00 90.88 181 VAL A N 1
ATOM 1381 C CA . VAL A 1 181 ? -6.568 -5.842 9.419 1.00 90.88 181 VAL A CA 1
ATOM 1382 C C . VAL A 1 181 ? -6.770 -5.469 7.959 1.00 90.88 181 VAL A C 1
ATOM 1384 O O . VAL A 1 181 ? -6.682 -6.319 7.077 1.00 90.88 181 VAL A O 1
ATOM 1387 N N . ARG A 1 182 ? -7.083 -4.202 7.701 1.00 93.62 182 ARG A N 1
ATOM 1388 C CA . ARG A 1 182 ? -7.292 -3.687 6.349 1.00 93.62 182 ARG A CA 1
ATOM 1389 C C . ARG A 1 182 ? -6.718 -2.289 6.190 1.00 93.62 182 ARG A C 1
ATOM 1391 O O . ARG A 1 182 ? -6.719 -1.508 7.143 1.00 93.62 182 ARG A O 1
ATOM 1398 N N . ALA A 1 183 ? -6.266 -1.981 4.979 1.00 96.06 183 ALA A N 1
ATOM 1399 C CA . ALA A 1 183 ? -5.941 -0.627 4.554 1.00 96.06 183 ALA A CA 1
ATOM 1400 C C . ALA A 1 183 ? -7.130 -0.042 3.780 1.00 96.06 183 ALA A C 1
ATOM 1402 O O . ALA A 1 183 ? -7.620 -0.653 2.835 1.00 96.06 183 ALA A O 1
ATOM 1403 N N . GLU A 1 184 ? -7.598 1.130 4.186 1.00 94.81 184 GLU A N 1
ATOM 1404 C CA . GLU A 1 184 ? -8.701 1.863 3.572 1.00 94.81 184 GLU A CA 1
ATOM 1405 C C . GLU A 1 184 ? -8.171 3.075 2.800 1.00 94.81 184 GLU A C 1
ATOM 1407 O O . GLU A 1 184 ? -7.272 3.784 3.264 1.00 94.81 184 GLU A O 1
ATOM 1412 N N . VAL A 1 185 ? -8.743 3.317 1.623 1.00 95.38 185 VAL A N 1
ATOM 1413 C CA . VAL A 1 185 ? -8.443 4.457 0.746 1.00 95.38 185 VAL A CA 1
ATOM 1414 C C . VAL A 1 185 ? -9.699 4.837 -0.038 1.00 95.38 185 VAL A C 1
ATOM 1416 O O . VAL A 1 185 ? -10.660 4.071 -0.087 1.00 95.38 185 VAL A O 1
ATOM 1419 N N . ILE A 1 186 ? -9.709 6.018 -0.647 1.00 94.12 186 ILE A N 1
ATOM 1420 C CA . ILE A 1 186 ? -10.747 6.389 -1.609 1.00 94.12 186 ILE A CA 1
ATOM 1421 C C . ILE A 1 186 ? -10.369 5.830 -2.985 1.00 94.12 186 ILE A C 1
ATOM 1423 O O . ILE A 1 186 ? -9.255 6.062 -3.447 1.00 94.12 186 ILE A O 1
ATOM 1427 N N . ILE A 1 187 ? -11.289 5.092 -3.611 1.00 94.44 187 ILE A N 1
ATOM 1428 C CA . ILE A 1 187 ? -11.192 4.598 -4.991 1.00 94.44 187 ILE A CA 1
ATOM 1429 C C . ILE A 1 187 ? -12.453 5.058 -5.734 1.00 94.44 187 ILE A C 1
ATOM 1431 O O . ILE A 1 187 ? -13.567 4.704 -5.348 1.00 94.44 187 ILE A O 1
ATOM 1435 N N . ASN A 1 188 ? -12.296 5.859 -6.788 1.00 93.06 188 ASN A N 1
ATOM 1436 C CA . ASN A 1 188 ? -13.379 6.498 -7.552 1.00 93.06 188 ASN A CA 1
ATOM 1437 C C . ASN A 1 188 ? -14.361 7.286 -6.667 1.00 93.06 188 ASN A C 1
ATOM 1439 O O . ASN A 1 188 ? -15.578 7.193 -6.822 1.00 93.06 188 ASN A O 1
ATOM 1443 N N . GLY A 1 189 ? -13.836 8.032 -5.693 1.00 92.94 189 GLY A N 1
ATOM 1444 C CA . GLY A 1 189 ? -14.653 8.828 -4.773 1.00 92.94 189 GLY A CA 1
ATOM 1445 C C . GLY A 1 189 ? -15.382 8.024 -3.689 1.00 92.94 189 GLY A C 1
ATOM 1446 O O . GLY A 1 189 ? -16.073 8.627 -2.871 1.00 92.94 189 GLY A O 1
ATOM 1447 N N . ARG A 1 190 ? -15.218 6.693 -3.630 1.00 92.06 190 ARG A N 1
ATOM 1448 C CA . ARG A 1 190 ? -15.849 5.833 -2.617 1.00 92.06 190 ARG A CA 1
ATOM 1449 C C . ARG A 1 190 ? -14.818 5.199 -1.676 1.00 92.06 190 ARG A C 1
ATOM 1451 O O . ARG A 1 190 ? -13.735 4.830 -2.131 1.00 92.06 190 ARG A O 1
ATOM 1458 N N . PRO A 1 191 ? -15.118 5.054 -0.372 1.00 93.81 191 PRO A N 1
ATOM 1459 C CA . PRO A 1 191 ? -14.269 4.301 0.545 1.00 93.81 191 PRO A CA 1
ATOM 1460 C C . PRO A 1 191 ? -14.127 2.842 0.107 1.00 93.81 191 PRO A C 1
ATOM 1462 O O . PRO A 1 191 ? -15.120 2.172 -0.168 1.00 93.81 191 PRO A O 1
ATOM 1465 N N . ALA A 1 192 ? -12.899 2.338 0.084 1.00 95.81 192 ALA A N 1
ATOM 1466 C CA . ALA A 1 192 ? -12.583 0.986 -0.346 1.00 95.81 192 ALA A CA 1
ATOM 1467 C C . ALA A 1 192 ? -11.461 0.370 0.493 1.00 95.81 192 ALA A C 1
ATOM 1469 O O . ALA A 1 192 ? -10.578 1.064 1.000 1.00 95.81 192 ALA A O 1
ATOM 1470 N N . ILE A 1 193 ? -11.478 -0.957 0.598 1.00 96.69 193 ILE A N 1
ATOM 1471 C CA . ILE A 1 193 ? -10.370 -1.761 1.108 1.00 96.69 193 ILE A CA 1
ATOM 1472 C C . ILE A 1 193 ? -9.352 -1.922 -0.018 1.00 96.69 193 ILE A C 1
ATOM 1474 O O . ILE A 1 193 ? -9.645 -2.561 -1.031 1.00 96.69 193 ILE A O 1
ATOM 1478 N N . LEU A 1 194 ? -8.159 -1.359 0.154 1.00 98.44 194 LEU A N 1
ATOM 1479 C CA . LEU A 1 194 ? -7.060 -1.501 -0.793 1.00 98.44 194 LEU A CA 1
ATOM 1480 C C . LEU A 1 194 ? -6.509 -2.928 -0.735 1.00 98.44 194 LEU A C 1
ATOM 1482 O O . LEU A 1 194 ? -6.126 -3.400 0.330 1.00 98.44 194 LEU A O 1
ATOM 1486 N N . ALA A 1 195 ? -6.420 -3.586 -1.887 1.00 98.19 195 ALA A N 1
ATOM 1487 C CA . ALA A 1 195 ? -5.787 -4.897 -2.022 1.00 98.19 195 ALA A CA 1
ATOM 1488 C C . ALA A 1 195 ? -4.433 -4.796 -2.735 1.00 98.19 195 ALA A C 1
ATOM 1490 O O . ALA A 1 195 ? -3.456 -5.437 -2.344 1.00 98.19 195 ALA A O 1
ATOM 1491 N N . LYS A 1 196 ? -4.364 -3.979 -3.790 1.00 98.19 196 LYS A N 1
ATOM 1492 C CA . LYS A 1 196 ? -3.178 -3.860 -4.635 1.00 98.19 196 LYS A CA 1
ATOM 1493 C C . LYS A 1 196 ? -3.014 -2.452 -5.192 1.00 98.19 196 LYS A C 1
ATOM 1495 O O . LYS A 1 196 ? -3.985 -1.810 -5.583 1.00 98.19 196 LYS A O 1
ATOM 1500 N N . MET A 1 197 ? -1.762 -2.030 -5.327 1.00 97.88 197 MET A N 1
ATOM 1501 C CA . MET A 1 197 ? -1.365 -0.932 -6.199 1.00 97.88 197 MET A CA 1
ATOM 1502 C C . MET A 1 197 ? -0.494 -1.469 -7.336 1.00 97.88 197 MET A C 1
ATOM 1504 O O . MET A 1 197 ? 0.455 -2.211 -7.093 1.00 97.88 197 MET A O 1
ATOM 1508 N N . PHE A 1 198 ? -0.772 -1.066 -8.569 1.00 97.75 198 PHE A N 1
ATOM 1509 C CA . PHE A 1 198 ? 0.139 -1.250 -9.693 1.00 97.75 198 PHE A CA 1
ATOM 1510 C C . PHE A 1 198 ? 0.800 0.084 -10.030 1.00 97.75 198 PHE A C 1
ATOM 1512 O O . PHE A 1 198 ? 0.116 1.089 -10.211 1.00 97.75 198 PHE A O 1
ATOM 1519 N N . ILE A 1 199 ? 2.127 0.105 -10.116 1.00 95.06 199 ILE A N 1
ATOM 1520 C CA . ILE A 1 199 ? 2.889 1.317 -10.419 1.00 95.06 199 ILE A CA 1
ATOM 1521 C C . ILE A 1 199 ? 3.530 1.187 -11.797 1.00 95.06 199 ILE A C 1
ATOM 1523 O O . ILE A 1 199 ? 4.412 0.352 -12.014 1.00 95.06 199 ILE A O 1
ATOM 1527 N N . GLN A 1 200 ? 3.147 2.088 -12.696 1.00 95.50 200 GLN A N 1
ATOM 1528 C CA . GLN A 1 200 ? 3.872 2.317 -13.935 1.00 95.50 200 GLN A CA 1
ATOM 1529 C C . GLN A 1 200 ? 4.950 3.365 -13.692 1.00 95.50 200 GLN A C 1
ATOM 1531 O O . GLN A 1 200 ? 4.660 4.513 -13.344 1.00 95.50 200 GLN A O 1
ATOM 1536 N N . ALA A 1 201 ? 6.200 2.985 -13.919 1.00 92.44 201 ALA A N 1
ATOM 1537 C CA . ALA A 1 201 ? 7.325 3.896 -13.869 1.00 92.44 201 ALA A CA 1
ATOM 1538 C C . ALA A 1 201 ? 8.290 3.648 -15.028 1.00 92.44 201 ALA A C 1
ATOM 1540 O O . ALA A 1 201 ? 8.472 2.522 -15.491 1.00 92.44 201 ALA A O 1
ATOM 1541 N N . ARG A 1 202 ? 8.971 4.709 -15.449 1.00 92.75 202 ARG A N 1
ATOM 1542 C CA . ARG A 1 202 ? 10.082 4.630 -16.399 1.00 92.75 202 ARG A CA 1
ATOM 1543 C C . ARG A 1 202 ? 11.347 5.199 -15.797 1.00 92.75 202 ARG A C 1
ATOM 1545 O O . ARG A 1 202 ? 11.292 6.112 -14.971 1.00 92.75 202 ARG A O 1
ATOM 1552 N N . ASP A 1 203 ? 12.482 4.693 -16.245 1.00 92.44 203 ASP A N 1
ATOM 1553 C CA . ASP A 1 203 ? 13.767 5.224 -15.825 1.00 92.44 203 ASP A CA 1
ATOM 1554 C C . ASP A 1 203 ? 14.062 6.556 -16.529 1.00 92.44 203 ASP A C 1
ATOM 1556 O O . ASP A 1 203 ? 13.681 6.797 -17.679 1.00 92.44 203 ASP A O 1
ATOM 1560 N N . ARG A 1 204 ? 14.688 7.469 -15.790 1.00 90.06 204 ARG A N 1
ATOM 1561 C CA . ARG A 1 204 ? 15.232 8.733 -16.289 1.00 90.06 204 ARG A CA 1
ATOM 1562 C C . ARG A 1 204 ? 16.648 8.901 -15.755 1.00 90.06 204 ARG A C 1
ATOM 1564 O O . ARG A 1 204 ? 17.053 8.208 -14.825 1.00 90.06 204 ARG A O 1
ATOM 1571 N N . LEU A 1 205 ? 17.353 9.894 -16.293 1.00 88.44 205 LEU A N 1
ATOM 1572 C CA . LEU A 1 205 ? 18.723 10.222 -15.899 1.00 88.44 205 LEU A CA 1
ATOM 1573 C C . LEU A 1 205 ? 18.888 10.443 -14.382 1.00 88.44 205 LEU A C 1
ATOM 1575 O O . LEU A 1 205 ? 19.897 10.046 -13.817 1.00 88.44 205 LEU A O 1
ATOM 1579 N N . LEU A 1 206 ? 17.884 11.026 -13.715 1.00 86.12 206 LEU A N 1
ATOM 1580 C CA . LEU A 1 206 ? 17.901 11.312 -12.271 1.00 86.12 2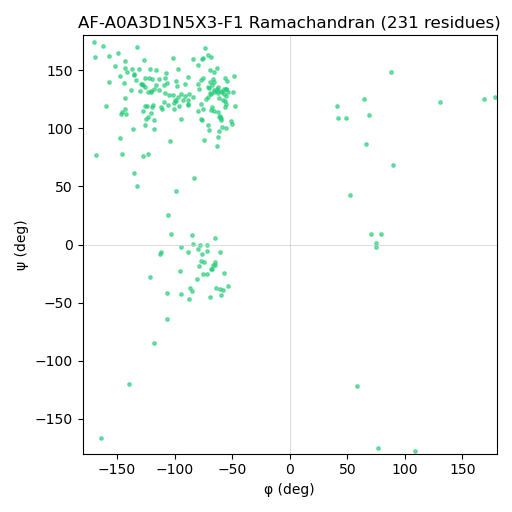06 LEU A CA 1
ATOM 1581 C C . LEU A 1 206 ? 17.012 10.361 -11.439 1.00 86.12 206 LEU A C 1
ATOM 1583 O O . LEU A 1 206 ? 16.558 10.725 -10.355 1.00 86.12 206 LEU A O 1
ATOM 1587 N N . GLY A 1 207 ? 16.752 9.146 -11.933 1.00 82.12 207 GLY A N 1
ATOM 1588 C CA . GLY A 1 207 ? 15.966 8.120 -11.239 1.00 82.12 207 GLY A CA 1
ATOM 1589 C C . GLY A 1 207 ? 14.586 7.858 -11.857 1.00 82.12 207 GLY A C 1
ATOM 1590 O O . GLY A 1 207 ? 14.244 8.425 -12.898 1.00 82.12 207 GLY A O 1
ATOM 1591 N N . PRO A 1 208 ? 13.781 6.963 -11.259 1.00 85.50 208 PRO A N 1
ATOM 1592 C CA . PRO A 1 208 ? 12.508 6.561 -11.840 1.00 85.50 208 PRO A CA 1
ATOM 1593 C C . PRO A 1 208 ? 11.479 7.695 -11.766 1.00 85.50 208 PRO A C 1
ATOM 1595 O O . PRO A 1 208 ? 11.290 8.313 -10.719 1.00 85.50 208 PRO A O 1
ATOM 1598 N N . LYS A 1 209 ? 10.757 7.925 -12.865 1.00 89.06 209 LYS A N 1
ATOM 1599 C CA . LYS A 1 209 ? 9.528 8.724 -12.868 1.00 89.06 209 LYS A CA 1
ATOM 1600 C C . LYS A 1 209 ? 8.326 7.794 -12.827 1.00 89.06 209 LYS A C 1
ATOM 1602 O O . LYS A 1 209 ? 8.163 6.974 -13.727 1.00 89.06 209 LYS A O 1
ATOM 1607 N N . VAL A 1 210 ? 7.471 7.981 -11.826 1.00 90.12 210 VAL A N 1
ATOM 1608 C CA . VAL A 1 210 ? 6.137 7.372 -11.795 1.00 90.12 210 VAL A CA 1
ATOM 1609 C C . VAL A 1 210 ? 5.256 8.086 -12.817 1.00 90.12 210 VAL A C 1
ATOM 1611 O O . VAL A 1 210 ? 5.160 9.312 -12.810 1.00 90.12 210 VAL A O 1
ATOM 1614 N N . GLU A 1 211 ? 4.657 7.323 -13.723 1.00 93.12 211 GLU A N 1
ATOM 1615 C CA . GLU A 1 211 ? 3.740 7.834 -14.745 1.00 93.12 211 GLU A CA 1
ATOM 1616 C C . GLU A 1 211 ? 2.294 7.734 -14.278 1.00 93.12 211 GLU A C 1
ATOM 1618 O O . GLU A 1 211 ? 1.529 8.679 -14.446 1.00 93.12 211 GLU A O 1
ATOM 1623 N N . TYR A 1 212 ? 1.933 6.610 -13.658 1.00 94.81 212 TYR A N 1
ATOM 1624 C CA . TYR A 1 212 ? 0.636 6.431 -13.026 1.00 94.81 212 TYR A CA 1
ATOM 1625 C C . TYR A 1 212 ? 0.679 5.353 -11.944 1.00 94.81 212 TYR A C 1
ATOM 1627 O O . TYR A 1 212 ? 1.573 4.503 -11.906 1.00 94.81 212 TYR A O 1
ATOM 1635 N N . ILE A 1 213 ? -0.332 5.386 -11.084 1.00 95.56 213 ILE A N 1
ATOM 1636 C CA . ILE A 1 213 ? -0.619 4.372 -10.075 1.00 95.56 213 ILE A CA 1
ATOM 1637 C C . ILE A 1 213 ? -2.043 3.881 -10.319 1.00 95.56 213 ILE A C 1
ATOM 1639 O O . ILE A 1 213 ? -2.949 4.692 -10.467 1.00 95.56 213 ILE A O 1
ATOM 1643 N N . GLU A 1 214 ? -2.262 2.574 -10.358 1.00 97.94 214 GLU A N 1
ATOM 1644 C CA . GLU A 1 214 ? -3.602 1.991 -10.383 1.00 97.94 214 GLU A CA 1
ATOM 1645 C C . GLU A 1 214 ? -3.897 1.303 -9.057 1.00 97.94 214 GLU A C 1
ATOM 1647 O O . GLU A 1 214 ? -3.160 0.414 -8.633 1.00 97.94 214 GLU A O 1
ATOM 1652 N N . LEU A 1 215 ? -4.970 1.728 -8.400 1.00 98.25 215 LEU A N 1
ATOM 1653 C CA . LEU A 1 215 ? -5.476 1.139 -7.171 1.00 98.25 215 LEU A CA 1
ATOM 1654 C C . LEU A 1 215 ? -6.496 0.063 -7.509 1.00 98.25 215 LEU A C 1
ATOM 1656 O O . LEU A 1 215 ? -7.351 0.268 -8.366 1.00 98.25 215 LEU A O 1
ATOM 1660 N N . TYR A 1 216 ? -6.424 -1.053 -6.797 1.00 98.56 216 TYR A N 1
ATOM 1661 C CA . TYR A 1 216 ? -7.355 -2.168 -6.879 1.00 98.56 216 TYR A CA 1
ATOM 1662 C C . TYR A 1 216 ? -7.806 -2.520 -5.470 1.00 98.56 216 TYR A C 1
ATOM 1664 O O . TYR A 1 216 ? -6.983 -2.676 -4.561 1.00 98.56 216 TYR A O 1
ATOM 1672 N N . GLY A 1 217 ? -9.107 -2.679 -5.287 1.00 98.19 217 GLY A N 1
ATOM 1673 C CA . GLY A 1 217 ? -9.674 -2.942 -3.978 1.00 98.19 217 GLY A CA 1
ATOM 1674 C C . GLY A 1 217 ? -11.092 -3.473 -4.042 1.00 98.19 217 GLY A C 1
ATOM 1675 O O . GLY A 1 217 ? -11.574 -3.879 -5.100 1.00 98.19 217 GLY A O 1
ATOM 1676 N N . LYS A 1 218 ? -11.744 -3.459 -2.885 1.00 97.25 218 LYS A N 1
ATOM 1677 C CA . LYS A 1 218 ? -13.173 -3.729 -2.747 1.00 97.25 218 LYS A CA 1
ATOM 1678 C C . LYS A 1 218 ? -13.856 -2.525 -2.128 1.00 97.25 218 LYS A C 1
ATOM 1680 O O . LYS A 1 218 ? -13.384 -2.024 -1.109 1.00 97.25 218 LYS A O 1
ATOM 1685 N N . ASP A 1 219 ? -14.945 -2.078 -2.729 1.00 95.31 219 ASP A N 1
ATOM 1686 C CA . ASP A 1 219 ? -15.779 -1.011 -2.190 1.00 95.31 219 ASP A CA 1
ATOM 1687 C C . ASP A 1 219 ? -16.270 -1.395 -0.786 1.00 95.31 219 ASP A C 1
ATOM 1689 O O . ASP A 1 219 ? -16.661 -2.537 -0.539 1.00 95.31 219 ASP A O 1
ATOM 1693 N N . LEU A 1 220 ? -16.184 -0.464 0.163 1.00 86.69 220 LEU A N 1
ATOM 1694 C CA . LEU A 1 220 ? -16.412 -0.774 1.572 1.00 86.69 220 LEU A CA 1
ATOM 1695 C C . LEU A 1 220 ? -17.891 -1.038 1.890 1.00 86.69 220 LEU A C 1
ATOM 1697 O O . LEU A 1 220 ? -18.179 -1.722 2.870 1.00 86.69 220 LEU A O 1
ATOM 1701 N N . GLN A 1 221 ? -18.812 -0.491 1.094 1.00 89.75 221 GLN A N 1
ATOM 1702 C CA . GLN A 1 221 ? -20.250 -0.649 1.304 1.00 89.75 221 GLN A CA 1
ATOM 1703 C C . GLN A 1 221 ? -20.771 -1.911 0.621 1.00 89.75 221 GLN A C 1
ATOM 1705 O O . GLN A 1 221 ? -21.504 -2.686 1.226 1.00 89.75 221 GLN A O 1
ATOM 1710 N N . THR A 1 222 ? -20.385 -2.115 -0.636 1.00 94.69 222 THR A N 1
ATOM 1711 C CA . THR A 1 222 ? -20.937 -3.183 -1.485 1.00 94.69 222 THR A CA 1
ATOM 1712 C C . THR A 1 222 ? -20.084 -4.451 -1.492 1.00 94.69 222 THR A C 1
ATOM 1714 O O . THR A 1 222 ? -20.581 -5.531 -1.796 1.00 94.69 222 THR A O 1
ATOM 1717 N N . GLY A 1 223 ? -18.792 -4.348 -1.167 1.00 93.44 223 GLY A N 1
ATOM 1718 C CA . GLY A 1 223 ? -17.831 -5.447 -1.282 1.00 93.44 223 GLY A CA 1
ATOM 1719 C C . GLY A 1 223 ? -17.399 -5.762 -2.720 1.00 93.44 223 GLY A C 1
ATOM 1720 O O . GLY A 1 223 ? -16.549 -6.638 -2.917 1.00 93.44 223 GLY A O 1
ATOM 1721 N N . GLU A 1 224 ? -17.943 -5.058 -3.716 1.00 97.69 224 GLU A N 1
ATOM 1722 C CA . GLU A 1 224 ? -17.615 -5.239 -5.129 1.00 97.69 224 GLU A CA 1
ATOM 1723 C C . GLU A 1 224 ? -16.196 -4.771 -5.446 1.00 97.69 224 GLU A C 1
ATOM 1725 O O . GLU A 1 224 ? -15.666 -3.844 -4.830 1.00 97.69 224 GLU A O 1
ATOM 1730 N N . ALA A 1 225 ? -15.567 -5.401 -6.438 1.00 98.25 225 ALA A N 1
ATOM 1731 C CA . ALA A 1 225 ? -14.250 -4.985 -6.895 1.00 98.25 225 ALA A CA 1
ATOM 1732 C C . ALA A 1 225 ? -14.301 -3.565 -7.484 1.00 98.25 225 ALA A C 1
ATOM 1734 O O . ALA A 1 225 ? -15.133 -3.256 -8.334 1.00 98.25 225 ALA A O 1
ATOM 1735 N N . CYS A 1 226 ? -13.367 -2.709 -7.075 1.00 97.69 226 CYS A N 1
ATOM 1736 C CA . CYS A 1 226 ? -13.237 -1.345 -7.576 1.00 97.69 226 CYS A CA 1
ATOM 1737 C C . CYS A 1 226 ? -11.788 -1.037 -7.975 1.00 97.69 226 CYS A C 1
ATOM 1739 O O . CYS A 1 226 ? -10.836 -1.586 -7.409 1.00 97.69 226 CYS A O 1
ATOM 1741 N N . ARG A 1 227 ? -11.618 -0.137 -8.950 1.00 98.19 227 ARG A N 1
ATOM 1742 C CA . ARG A 1 227 ? -10.310 0.269 -9.483 1.00 98.19 227 ARG A CA 1
ATOM 1743 C C . ARG A 1 227 ? -10.283 1.747 -9.840 1.00 98.19 227 ARG A C 1
ATOM 1745 O O . ARG A 1 227 ? -11.202 2.213 -10.502 1.00 98.19 227 ARG A O 1
ATOM 1752 N N . GLU A 1 228 ? -9.185 2.428 -9.531 1.00 97.81 228 GLU A N 1
ATOM 1753 C CA . GLU A 1 228 ? -8.933 3.817 -9.936 1.00 97.81 228 GLU A CA 1
ATOM 1754 C C . GLU A 1 228 ? -7.519 3.965 -10.501 1.00 97.81 228 GLU A C 1
ATOM 1756 O O . GLU A 1 228 ? -6.576 3.367 -9.987 1.00 97.81 228 GLU A O 1
ATOM 1761 N N . LYS A 1 229 ? -7.360 4.786 -11.544 1.00 97.38 229 LYS A N 1
ATOM 1762 C CA . LYS A 1 229 ? -6.054 5.177 -12.082 1.00 97.38 229 LYS A CA 1
ATOM 1763 C C . LYS A 1 229 ? -5.739 6.615 -11.690 1.00 97.38 229 LYS A C 1
ATOM 1765 O O . LYS A 1 229 ? -6.435 7.537 -12.097 1.00 97.38 229 LYS A O 1
ATOM 1770 N N . ILE A 1 230 ? -4.646 6.794 -10.963 1.00 93.75 230 ILE A N 1
ATOM 1771 C CA . ILE A 1 230 ? -4.171 8.073 -10.447 1.00 93.75 230 ILE A CA 1
ATOM 1772 C C . ILE A 1 230 ? -2.929 8.499 -11.226 1.00 93.75 230 ILE A C 1
ATOM 1774 O O . ILE A 1 230 ? -1.963 7.743 -11.363 1.00 93.75 230 ILE A O 1
ATOM 1778 N N . LEU A 1 231 ? -2.938 9.742 -11.697 1.00 92.31 231 LEU A N 1
ATOM 1779 C CA . LEU A 1 231 ? -1.774 10.407 -12.272 1.00 92.31 231 LEU A CA 1
ATOM 1780 C C . LEU A 1 231 ? -1.107 11.255 -11.177 1.00 92.31 231 LEU A C 1
ATOM 1782 O O . LEU A 1 231 ? -1.769 12.140 -10.627 1.00 92.31 231 LEU A O 1
ATOM 1786 N N . PRO A 1 232 ? 0.166 10.994 -10.820 1.00 83.88 232 PRO A N 1
ATOM 1787 C CA . PRO A 1 232 ? 0.917 11.875 -9.933 1.00 83.88 232 PRO A CA 1
ATOM 1788 C C . PRO A 1 232 ? 0.931 13.304 -10.490 1.00 83.88 232 PRO A C 1
ATOM 1790 O O . PRO A 1 232 ? 1.158 13.490 -11.688 1.00 83.88 232 PRO A O 1
ATOM 1793 N N . LYS A 1 233 ? 0.665 14.283 -9.621 1.00 73.50 233 LYS A N 1
ATOM 1794 C CA . LYS A 1 233 ? 0.731 15.713 -9.952 1.00 73.50 233 LYS A CA 1
ATOM 1795 C C . LYS A 1 233 ? 2.172 16.212 -9.980 1.00 73.50 233 LYS A C 1
ATOM 1797 O O . LYS A 1 233 ? 2.985 15.695 -9.181 1.00 73.50 233 LYS A O 1
#

Foldseek 3Di:
DDDDDDDDDDDDDDDDDDDDDDDDDDDDDDDDDPPPDPDDDDDPDDDDDDPQAPVDLPQWAWAAWEAEPPARKIKTKTQRADPVLFQDPVDRIAIWIQPVRPDRHTGHDDPCCCQANANKDKDQDPPDDDDDPPPDDDDDDDDDDPDPDDDDDDSSVRFMWIAGNHGNVWIWTWHDDPNHIFTWGDFPNAIWTWHYKYWYWDADPVGIDTQKIKTWTAGPPPRHIGIHIGGDD

Sequence (233 aa):
MLLQGGVIKKATCRVYVPALLAALLSFAGCAYLTKIEPVPAPVSASVPDKKAAIAAHKNTLPLFVIERNKNANVVHYDANLTADGKLNPREPVVAYWVMLAGDGSRKKLNWLEKKKAYGIKIKPDPSRPFGPKTEDLEAGHKSKARVDEPKERDPSLNGYIITLAAAPWMPLTMKKIGEAVRAEVIINGRPAILAKMFIQARDRLLGPKVEYIELYGKDLQTGEACREKILPK